Protein AF-0000000085034287 (afdb_homodimer)

Solvent-accessible surface area (backbone atoms only — not comparable to full-atom values): 15270 Å² total; per-residue (Å²): 132,82,79,56,53,31,34,22,46,30,42,66,37,59,50,29,64,75,42,84,90,39,91,51,24,66,58,47,51,47,52,53,51,38,29,74,71,66,66,34,44,45,29,26,43,16,65,35,52,15,50,38,27,36,51,39,19,48,53,30,46,76,71,64,45,92,50,20,64,61,52,13,51,51,46,49,51,52,45,60,75,67,24,49,73,39,62,38,32,65,69,36,18,52,51,12,14,53,42,27,60,70,50,60,42,60,60,72,59,26,40,37,43,26,48,9,56,74,73,71,28,20,16,35,33,33,60,88,46,83,65,36,61,91,32,44,70,60,45,42,73,69,38,38,48,41,51,66,70,73,106,133,82,78,56,54,32,34,22,47,30,44,68,36,60,52,30,64,75,42,82,89,40,90,50,25,66,58,47,49,48,54,55,50,37,28,76,71,66,68,34,44,45,29,28,43,14,65,36,53,15,51,37,28,34,52,38,19,50,53,29,44,75,71,63,46,91,52,18,63,60,50,13,52,50,47,48,51,55,45,61,74,68,23,49,74,39,63,37,31,65,67,37,18,52,49,13,14,52,42,28,61,71,50,60,42,60,60,72,58,25,40,37,43,28,48,9,56,73,72,71,29,20,16,35,33,34,59,87,46,81,65,37,61,92,33,43,68,59,45,42,74,68,40,39,49,42,52,69,71,73,107

Nearest PDB structures (foldseek):
  2fe1-assembly1_A-2  TM=7.412E-01  e=2.153E-05  Pyrobaculum aerophilum str. IM2
  7vwo-assembly3_I  TM=7.091E-01  e=9.721E-05  Mycobacterium tuberculosis H37Rv
  7by2-assembly1_B-2  TM=7.300E-01  e=1.021E-03  Klebsiella pneumoniae
  1v8o-assembly1_C  TM=7.478E-01  e=1.299E-03  Pyrobaculum aerophilum
  1v8p-assembly1_D  TM=7.660E-01  e=3.846E-03  Pyrobaculum aerophilum

Organism: Pyrobaculum neutrophilum (strain DSM 2338 / JCM 9278 / NBRC 100436 / V24Sta) (NCBI:txid444157)

Foldseek 3Di:
DDFDQEEAEALQLLLLCVAPPRPCNVVSVVQLVCVVVVSHAYEYEPVRLVVQLVVQLVRCVVVVNPCSNVVSVVSSVVCVVRHPYHYCDPQLQVQLVVCCVVQVDDSSQSSLLSVCLVVVGEYEHADQDPSRVVVVVVNVVSRYYHSVVVD/DDFDQEEAEALQLLLLCVAPPRPCNVVSVVQLVCVVVVSHAYEYEPVRLVVQLVVQLVSCVVVVNPCSNVVSVVSSVVCVVRHPYHYCDPQLQVQLVVCCVVQVDDSSQSSLLSVCLVVVGEYEHADQDPSRVVVVVVNVVSRYDHSVVVD

Sequence (302 aa):
MRLGKKLVLDTSVLVEYIVARSPYRGLVESIFQRAARGELELYVNAVTLAETLYVASRISDTAGVEDPNGEARNFATWVTRRADVVDVDIHTSIFAGELKKRLKIALPDCLVIATARRIGGTALFKKIEKEMRDAVDEIRRLGAAFLEELRMRLGKKLVLDTSVLVEYIVARSPYRGLVESIFQRAARGELELYVNAVTLAETLYVASRISDTAGVEDPNGEARNFATWVTRRADVVDVDIHTSIFAGELKKRLKIALPDCLVIATARRIGGTALFKKIEKEMRDAVDEIRRLGAAFLEELR

Radius of gyration: 19.65 Å; Cα contacts (8 Å, |Δi|>4): 541; chains: 2; bounding box: 43×58×46 Å

InterPro domains:
  IPR002716 PIN domain [PF01850] (8-124)
  IPR029060 PIN-like d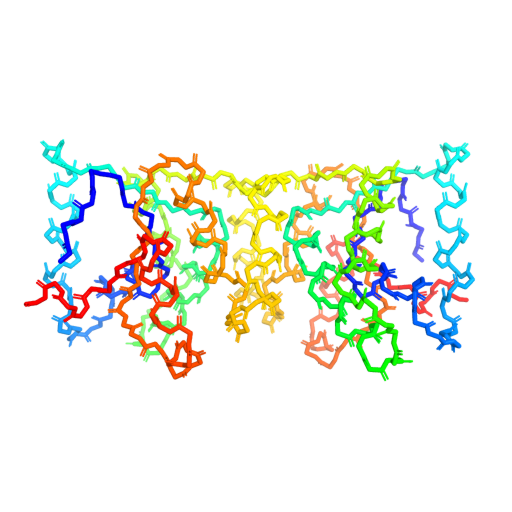omain superfamily [SSF88723] (6-124)

Secondary structure (DSSP, 8-state):
----SEEEE-HHHHGGGTSTT-TTHHHHHHHHHHHHTTS-EEEEEHHHHHHHHHHHHHHHHHTT-S-HHHHHHHHHHHHHHHSEEEPB-HHHHHHHHHHHHHH---HHHHHHHHHHHHHT-EEEESS--GGGGGGHHHHHHTTEEEGGG--/----SEEEE-HHHHGGGTSTT-TTHHHHHHHHHHHHTTS-EEEEEHHHHHHHHHHHHHHHHHTT-S-HHHHHHHHHHHHHHHSEEEPB-HHHHHHHHHHHHHH---HHHHHHHHHHHHHT-EEEESS--GGGGGGHHHHHHTTEEEGGG--

pLDDT: mean 96.48, std 6.0, range [48.78, 98.94]

Structure (mmCIF, N/CA/C/O backbone):
data_AF-0000000085034287-model_v1
#
loop_
_entity.id
_entity.type
_entity.pdbx_description
1 polymer 'PilT protein domain protein'
#
loop_
_atom_site.group_PDB
_atom_site.id
_atom_site.type_symbol
_atom_site.label_atom_id
_atom_site.label_alt_id
_atom_site.label_comp_id
_atom_site.label_asym_id
_atom_site.label_entity_id
_atom_site.label_seq_id
_atom_site.pdbx_PDB_ins_code
_atom_site.Cartn_x
_atom_site.Cartn_y
_atom_site.Cartn_z
_atom_site.occupancy
_atom_site.B_iso_or_equiv
_atom_site.auth_seq_id
_atom_site.auth_comp_id
_atom_site.auth_asym_id
_atom_site.auth_atom_id
_atom_site.pdbx_PDB_model_num
ATOM 1 N N . MET A 1 1 ? -20.516 14.914 12.094 1 48.91 1 MET A N 1
ATOM 2 C CA . MET A 1 1 ? -19.859 13.648 12.414 1 48.91 1 MET A CA 1
ATOM 3 C C . MET A 1 1 ? -18.781 13.852 13.469 1 48.91 1 MET A C 1
ATOM 5 O O . MET A 1 1 ? -18 14.797 13.391 1 48.91 1 MET A O 1
ATOM 9 N N . ARG A 1 2 ? -18.953 13.352 14.641 1 61.28 2 ARG A N 1
ATOM 10 C CA . ARG A 1 2 ? -18 13.531 15.734 1 61.28 2 ARG A CA 1
ATOM 11 C C . ARG A 1 2 ? -16.719 12.734 15.484 1 61.28 2 ARG A C 1
ATOM 13 O O . ARG A 1 2 ? -16.781 11.555 15.141 1 61.28 2 ARG A O 1
ATOM 20 N N . LEU A 1 3 ? -15.602 13.445 15.289 1 83.25 3 LEU A N 1
ATOM 21 C CA . LEU A 1 3 ? -14.344 12.727 15.18 1 83.25 3 LEU A CA 1
ATOM 22 C C . LEU A 1 3 ? -14.055 11.922 16.438 1 83.25 3 LEU A C 1
ATOM 24 O O . LEU A 1 3 ? -14.227 12.438 17.547 1 83.25 3 LEU A O 1
ATOM 28 N N . GLY A 1 4 ? -13.984 10.594 16.344 1 86 4 GLY A N 1
ATOM 29 C CA . GLY A 1 4 ? -13.578 9.82 17.5 1 86 4 GLY A CA 1
ATOM 30 C C . GLY A 1 4 ? -12.227 10.242 18.047 1 86 4 GLY A C 1
ATOM 31 O O . GLY A 1 4 ? -11.57 11.125 17.5 1 86 4 GLY A O 1
ATOM 32 N N . LYS A 1 5 ? -11.883 9.734 19.188 1 95.38 5 LYS A N 1
ATOM 33 C CA . LYS A 1 5 ? -10.633 10.055 19.859 1 95.38 5 LYS A CA 1
ATOM 34 C C . LYS A 1 5 ? -9.43 9.609 19.047 1 95.38 5 LYS A C 1
ATOM 36 O O . LYS A 1 5 ? -8.383 10.258 19.047 1 95.38 5 LYS A O 1
ATOM 41 N N . LYS A 1 6 ? -9.539 8.492 18.344 1 98.5 6 LYS A N 1
ATOM 42 C CA . LYS A 1 6 ? -8.461 7.945 17.516 1 98.5 6 LYS A CA 1
ATOM 43 C C . LYS A 1 6 ? -8.664 8.289 16.047 1 98.5 6 LYS A C 1
ATOM 45 O O . LYS A 1 6 ? -9.695 7.949 15.461 1 98.5 6 LYS A O 1
ATOM 50 N N . LEU A 1 7 ? -7.711 8.938 15.445 1 98.69 7 LEU A N 1
ATOM 51 C CA . LEU A 1 7 ? -7.754 9.297 14.031 1 98.69 7 LEU A CA 1
ATOM 52 C C . LEU A 1 7 ? -6.625 8.625 13.266 1 98.69 7 LEU A C 1
ATOM 54 O O . LEU A 1 7 ? -5.469 8.664 13.688 1 98.69 7 LEU A O 1
ATOM 58 N N . VAL A 1 8 ? -6.957 7.965 12.219 1 98.88 8 VAL A N 1
ATOM 59 C CA . VAL A 1 8 ? -5.977 7.473 11.258 1 98.88 8 VAL A CA 1
ATOM 60 C C . VAL A 1 8 ? -5.895 8.422 10.07 1 98.88 8 VAL A C 1
ATOM 62 O O . VAL A 1 8 ? -6.836 8.516 9.273 1 98.88 8 VAL A O 1
ATOM 65 N N . LEU A 1 9 ? -4.777 9.102 9.953 1 98.88 9 LEU A N 1
ATOM 66 C CA . LEU A 1 9 ? -4.648 10.18 8.984 1 98.88 9 LEU A CA 1
ATOM 67 C C . LEU A 1 9 ? -4.195 9.648 7.629 1 98.88 9 LEU A C 1
ATOM 69 O O . LEU A 1 9 ? -3.256 8.852 7.551 1 98.88 9 LEU A O 1
ATOM 73 N N . ASP A 1 10 ? -4.883 10.094 6.621 1 98.81 10 ASP A N 1
ATOM 74 C CA . ASP A 1 10 ? -4.461 9.844 5.246 1 98.81 10 ASP A CA 1
ATOM 75 C C . ASP A 1 10 ? -3.357 10.812 4.824 1 98.81 10 ASP A C 1
ATOM 77 O O . ASP A 1 10 ? -3.234 11.898 5.383 1 98.81 10 ASP A O 1
ATOM 81 N N . THR A 1 11 ? -2.596 10.383 3.832 1 98.81 11 THR A N 1
ATOM 82 C CA . THR A 1 11 ? -1.533 11.227 3.299 1 98.81 11 THR A CA 1
ATOM 83 C C . THR A 1 11 ? -2.086 12.586 2.859 1 98.81 11 THR A C 1
ATOM 85 O O . THR A 1 11 ? -1.435 13.617 3.043 1 98.81 11 THR A O 1
ATOM 88 N N . SER A 1 12 ? -3.295 12.594 2.305 1 98.19 12 SER A N 1
ATOM 89 C CA . SER A 1 12 ? -3.912 13.812 1.804 1 98.19 12 SER A CA 1
ATOM 90 C C . SER A 1 12 ? -4.094 14.836 2.918 1 98.19 12 SER A C 1
ATOM 92 O O . SER A 1 12 ? -4.082 16.047 2.668 1 98.19 12 SER A O 1
ATOM 94 N N . VAL A 1 13 ? -4.266 14.375 4.137 1 98.44 13 VAL A N 1
ATOM 95 C CA . VAL A 1 13 ? -4.395 15.258 5.293 1 98.44 13 VAL A CA 1
ATOM 96 C C . VAL A 1 13 ? -3.014 15.734 5.734 1 98.44 13 VAL A C 1
ATOM 98 O O . VAL A 1 13 ? -2.801 16.938 5.938 1 98.44 13 VAL A O 1
ATOM 101 N N . LEU A 1 14 ? -2.076 14.836 5.848 1 98.69 14 LEU A N 1
ATOM 102 C CA . LEU A 1 14 ? -0.745 15.109 6.379 1 98.69 14 LEU A CA 1
ATOM 103 C C . LEU A 1 14 ? -0.039 16.172 5.551 1 98.69 14 LEU A C 1
ATOM 105 O O . LEU A 1 14 ? 0.525 17.125 6.105 1 98.69 14 LEU A O 1
ATOM 109 N N . VAL A 1 15 ? -0.101 16.062 4.254 1 98.06 15 VAL A N 1
ATOM 110 C CA . VAL A 1 15 ? 0.742 16.875 3.385 1 98.06 15 VAL A CA 1
ATOM 111 C C . VAL A 1 15 ? 0.184 18.297 3.307 1 98.06 15 VAL A C 1
ATOM 113 O O . VAL A 1 15 ? 0.879 19.219 2.877 1 98.06 15 VAL A O 1
ATOM 116 N N . GLU A 1 16 ? -1.024 18.484 3.797 1 96.94 16 GLU A N 1
ATOM 117 C CA . GLU A 1 16 ? -1.567 19.828 3.844 1 96.94 16 GLU A CA 1
ATOM 118 C C . GLU A 1 16 ? -0.755 20.719 4.781 1 96.94 16 GLU A C 1
ATOM 120 O O . GLU A 1 16 ? -0.767 21.953 4.648 1 96.94 16 GLU A O 1
ATOM 125 N N . TYR A 1 17 ? -0.062 20.094 5.66 1 95.12 17 TYR A N 1
ATOM 126 C CA . TYR A 1 17 ? 0.769 20.828 6.602 1 95.12 17 TYR A CA 1
ATOM 127 C C . TYR A 1 17 ? 1.934 21.5 5.887 1 95.12 17 TYR A C 1
ATOM 129 O O . TYR A 1 17 ? 2.404 22.562 6.316 1 95.12 17 TYR A O 1
ATOM 137 N N . ILE A 1 18 ? 2.381 20.938 4.75 1 94.25 18 ILE A N 1
ATOM 138 C CA . ILE A 1 18 ? 3.607 21.438 4.145 1 94.25 18 ILE A CA 1
ATOM 139 C C . ILE A 1 18 ? 3.289 22.078 2.795 1 94.25 18 ILE A C 1
ATOM 141 O O . ILE A 1 18 ? 4.188 22.578 2.105 1 94.25 18 ILE A O 1
ATOM 145 N N . VAL A 1 19 ? 2.068 22.094 2.336 1 92.38 19 VAL A N 1
ATOM 146 C CA . VAL A 1 19 ? 1.668 22.766 1.104 1 92.38 19 VAL A CA 1
ATOM 147 C C . VAL A 1 19 ? 1.546 24.266 1.353 1 92.38 19 VAL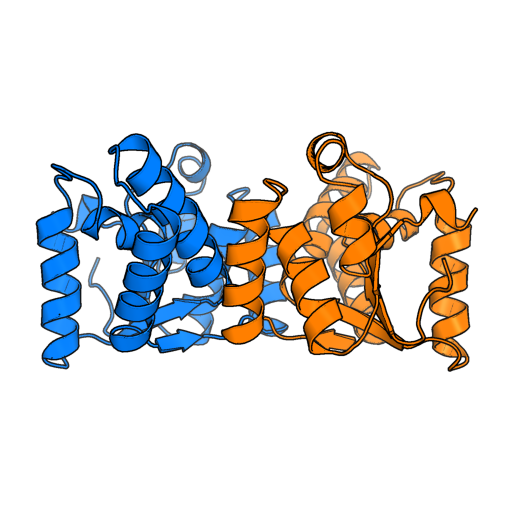 A C 1
ATOM 149 O O . VAL A 1 19 ? 0.804 24.703 2.238 1 92.38 19 VAL A O 1
ATOM 152 N N . ALA A 1 20 ? 2.266 24.984 0.554 1 84.94 20 ALA A N 1
ATOM 153 C CA . ALA A 1 20 ? 2.23 26.438 0.693 1 84.94 20 ALA A CA 1
ATOM 154 C C . ALA A 1 20 ? 0.82 26.984 0.472 1 84.94 20 ALA A C 1
ATOM 156 O O . ALA A 1 20 ? 0.135 26.578 -0.47 1 84.94 20 ALA A O 1
ATOM 157 N N . ARG A 1 21 ? 0.293 27.828 1.208 1 88.69 21 ARG A N 1
ATOM 158 C CA . ARG A 1 21 ? -0.984 28.531 1.113 1 88.69 21 ARG A CA 1
ATOM 159 C C . ARG A 1 21 ? -2.15 27.547 1.145 1 88.69 21 ARG A C 1
ATOM 161 O O . ARG A 1 21 ? -3.182 27.781 0.51 1 88.69 21 ARG A O 1
ATOM 168 N N . SER A 1 22 ? -1.907 26.344 1.693 1 92.69 22 SER A N 1
ATOM 169 C CA . SER A 1 22 ? -3.02 25.422 1.874 1 92.69 22 SER A CA 1
ATOM 170 C C . SER A 1 22 ? -4.102 26.016 2.76 1 92.69 22 SER A C 1
ATOM 172 O O . SER A 1 22 ? -3.82 26.484 3.867 1 92.69 22 SER A O 1
ATOM 174 N N . PRO A 1 23 ? -5.387 25.953 2.369 1 94.44 23 PRO A N 1
ATOM 175 C CA . PRO A 1 23 ? -6.473 26.422 3.232 1 94.44 23 PRO A CA 1
ATOM 176 C C . PRO A 1 23 ? -6.723 25.484 4.422 1 94.44 23 PRO A C 1
ATOM 178 O O . PRO A 1 23 ? -7.453 25.844 5.348 1 94.44 23 PRO A O 1
ATOM 181 N N . TYR A 1 24 ? -6.125 24.297 4.434 1 95.81 24 TYR A N 1
ATOM 182 C CA . TYR A 1 24 ? -6.367 23.312 5.477 1 95.81 24 TYR A CA 1
ATOM 183 C C . TYR A 1 24 ? -5.23 23.297 6.492 1 95.81 24 TYR A C 1
ATOM 185 O O . TYR A 1 24 ? -5.289 22.594 7.496 1 95.81 24 TYR A O 1
ATOM 193 N N . ARG A 1 25 ? -4.203 24.062 6.273 1 95.62 25 ARG A N 1
ATOM 194 C CA . ARG A 1 25 ? -3.016 24.016 7.121 1 95.62 25 ARG A CA 1
ATOM 195 C C . ARG A 1 25 ? -3.377 24.281 8.578 1 95.62 25 ARG A C 1
ATOM 197 O O . ARG A 1 25 ? -2.914 23.578 9.477 1 95.62 25 ARG A O 1
ATOM 204 N N . GLY A 1 26 ? -4.16 25.297 8.742 1 94.25 26 GLY A N 1
ATOM 205 C CA . GLY A 1 26 ? -4.578 25.625 10.094 1 94.25 26 GLY A CA 1
ATOM 206 C C . GLY A 1 26 ? -5.336 24.5 10.773 1 94.25 26 GLY A C 1
ATOM 207 O O . GLY A 1 26 ? -5.125 24.234 11.961 1 94.25 26 GLY A O 1
ATOM 208 N N . LEU A 1 27 ? -6.176 23.828 10.07 1 94.94 27 LEU A N 1
ATOM 209 C CA . LEU A 1 27 ? -6.953 22.734 10.617 1 94.94 27 LEU A CA 1
ATOM 210 C C . LEU A 1 27 ? -6.047 21.547 10.977 1 94.94 27 LEU A C 1
ATOM 212 O O . LEU A 1 27 ? -6.215 20.938 12.023 1 94.94 27 LEU A O 1
ATOM 216 N N . VAL A 1 28 ? -5.145 21.234 10.109 1 96.94 28 VAL A N 1
ATOM 217 C CA . VAL A 1 28 ? -4.207 20.141 10.367 1 96.94 28 VAL A CA 1
ATOM 218 C C . VAL A 1 28 ? -3.361 20.469 11.594 1 96.94 28 VAL A C 1
ATOM 220 O O . VAL A 1 28 ? -3.168 19.609 12.469 1 96.94 28 VAL A O 1
ATOM 223 N N . GLU A 1 29 ? -2.926 21.688 11.672 1 95.38 29 GLU A N 1
ATOM 224 C CA . GLU A 1 29 ? -2.162 22.125 12.844 1 95.38 29 GLU A CA 1
ATOM 225 C C . GLU A 1 29 ? -2.975 21.969 14.125 1 95.38 29 GLU A C 1
ATOM 227 O O . GLU A 1 29 ? -2.449 21.516 15.141 1 95.38 29 GLU A O 1
ATOM 232 N N . SER A 1 30 ? -4.164 22.328 14.039 1 95.75 30 SER A N 1
ATOM 233 C CA . SER A 1 30 ? -5.039 22.219 15.203 1 95.75 30 SER A CA 1
ATOM 234 C C . SER A 1 30 ? -5.199 20.766 15.641 1 95.75 30 SER A C 1
ATOM 236 O O . SER A 1 30 ? -5.254 20.484 16.844 1 95.75 30 SER A O 1
ATOM 238 N N . ILE A 1 31 ? -5.301 19.859 14.734 1 97 31 ILE A N 1
ATOM 239 C CA . ILE A 1 31 ? -5.438 18.438 15.023 1 97 31 ILE A CA 1
ATOM 240 C C . ILE A 1 31 ? -4.203 17.938 15.773 1 97 31 ILE A C 1
ATOM 242 O O . ILE A 1 31 ? -4.32 17.266 16.797 1 97 31 ILE A O 1
ATOM 246 N N . PHE A 1 32 ? -3.062 18.312 15.312 1 97.69 32 PHE A N 1
ATOM 247 C CA . PHE A 1 32 ? -1.827 17.891 15.961 1 97.69 32 PHE A CA 1
ATOM 248 C C . PHE A 1 32 ? -1.69 18.531 17.344 1 97.69 32 PHE A C 1
ATOM 250 O O . PHE A 1 32 ? -1.174 17.922 18.266 1 97.69 32 PHE A O 1
ATOM 257 N N . GLN A 1 33 ? -2.123 19.797 17.422 1 97.31 33 GLN A N 1
ATOM 258 C CA . GLN A 1 33 ? -2.088 20.469 18.719 1 97.31 33 GLN A CA 1
ATOM 259 C C . GLN A 1 33 ? -3.014 19.781 19.719 1 97.31 33 GLN A C 1
ATOM 261 O O . GLN A 1 33 ? -2.65 19.609 20.875 1 97.31 33 GLN A O 1
ATOM 266 N N . ARG A 1 34 ? -4.16 19.453 19.281 1 97.12 34 ARG A N 1
ATOM 267 C CA . ARG A 1 34 ? -5.102 18.75 20.141 1 97.12 34 ARG A CA 1
ATOM 268 C C . ARG A 1 34 ? -4.535 17.391 20.562 1 97.12 34 ARG A C 1
ATOM 270 O O . ARG A 1 34 ? -4.758 16.953 21.703 1 97.12 34 ARG A O 1
ATOM 277 N N . ALA A 1 35 ? -3.875 16.734 19.672 1 98 35 ALA A N 1
ATOM 278 C CA . ALA A 1 35 ? -3.229 15.461 20.016 1 98 35 ALA A CA 1
ATOM 279 C C . ALA A 1 35 ? -2.143 15.672 21.062 1 98 35 ALA A C 1
ATOM 281 O O . ALA A 1 35 ? -2.014 14.875 22 1 98 35 ALA A O 1
ATOM 282 N N . ALA A 1 36 ? -1.396 16.75 20.906 1 97.38 36 ALA A N 1
ATOM 283 C CA . ALA A 1 36 ? -0.32 17.062 21.844 1 97.38 36 ALA A CA 1
ATOM 284 C C . ALA A 1 36 ? -0.871 17.312 23.25 1 97.38 36 ALA A C 1
ATOM 286 O O . ALA A 1 36 ? -0.194 17.047 24.234 1 97.38 36 ALA A O 1
ATOM 287 N N . ARG A 1 37 ? -2.098 17.703 23.297 1 97.5 37 ARG A N 1
ATOM 288 C CA . ARG A 1 37 ? -2.746 17.984 24.578 1 97.5 37 ARG A CA 1
ATOM 289 C C . ARG A 1 37 ? -3.471 16.766 25.109 1 97.5 37 ARG A C 1
ATOM 291 O O . ARG A 1 37 ? -4.172 16.828 26.125 1 97.5 37 ARG A O 1
ATOM 298 N N . GLY A 1 38 ? -3.418 15.711 24.391 1 96.94 38 GLY A N 1
ATOM 299 C CA . GLY A 1 38 ? -4.012 14.461 24.844 1 96.94 38 GLY A CA 1
ATOM 300 C C . GLY A 1 38 ? -5.48 14.336 24.484 1 96.94 38 GLY A C 1
ATOM 301 O O . GLY A 1 38 ? -6.152 13.398 24.922 1 96.94 38 GLY A O 1
ATOM 302 N N . GLU A 1 39 ? -5.98 15.242 23.641 1 97.19 39 GLU A N 1
ATOM 303 C CA . GLU A 1 39 ? -7.395 15.242 23.281 1 97.19 39 GLU A CA 1
ATOM 304 C C . GLU A 1 39 ? -7.676 14.242 22.156 1 97.19 39 GLU A C 1
ATOM 306 O O . GLU A 1 39 ? -8.805 13.773 22.016 1 97.19 39 GLU A O 1
ATOM 311 N N . LEU A 1 40 ? -6.672 13.969 21.375 1 97.75 40 LEU A N 1
ATOM 312 C CA . LEU A 1 40 ? -6.734 13.039 20.25 1 97.75 40 LEU A CA 1
ATOM 313 C C . LEU A 1 40 ? -5.531 12.102 20.25 1 97.75 40 LEU A C 1
ATOM 315 O O . LEU A 1 40 ? -4.477 12.438 20.797 1 97.75 40 LEU A O 1
ATOM 319 N N . GLU A 1 41 ? -5.77 10.945 19.734 1 98.75 41 GLU A N 1
ATOM 320 C CA . GLU A 1 41 ? -4.695 10.023 19.375 1 98.75 41 GLU A CA 1
ATOM 321 C C . GLU A 1 41 ? -4.562 9.891 17.859 1 98.75 41 GLU A C 1
ATOM 323 O O . GLU A 1 41 ? -5.527 9.539 17.188 1 98.75 41 GLU A O 1
ATOM 328 N N . LEU A 1 42 ? -3.422 10.156 17.406 1 98.88 42 LEU A N 1
ATOM 329 C CA . LEU A 1 42 ? -3.225 10.172 15.953 1 98.88 42 LEU A CA 1
ATOM 330 C C . LEU A 1 42 ? -2.434 8.945 15.5 1 98.88 42 LEU A C 1
ATOM 332 O O . LEU A 1 42 ? -1.479 8.539 16.172 1 98.88 42 LEU A O 1
ATOM 336 N N . TYR A 1 43 ? -2.91 8.414 14.398 1 98.94 43 TYR A N 1
ATOM 337 C CA . TYR A 1 43 ? -2.281 7.246 13.789 1 98.94 43 TYR A CA 1
ATOM 338 C C . TYR A 1 43 ? -2.088 7.445 12.297 1 98.94 43 TYR A C 1
ATOM 340 O O . TYR A 1 43 ? -2.812 8.219 11.664 1 98.94 43 TYR A O 1
ATOM 348 N N . VAL A 1 44 ? -1.109 6.816 11.773 1 98.94 44 VAL A N 1
ATOM 349 C CA . VAL A 1 44 ? -0.939 6.559 10.344 1 98.94 44 VAL A CA 1
ATOM 350 C C . VAL A 1 44 ? -0.584 5.09 10.125 1 98.94 44 VAL A C 1
ATOM 352 O O . VAL A 1 44 ? 0.072 4.473 10.969 1 98.94 44 VAL A O 1
ATOM 355 N N . ASN A 1 45 ? -1.109 4.508 9.047 1 98.94 45 ASN A N 1
ATOM 356 C CA . ASN A 1 45 ? -0.598 3.166 8.773 1 98.94 45 ASN A CA 1
ATOM 357 C C . ASN A 1 45 ? 0.73 3.215 8.023 1 98.94 45 ASN A C 1
ATOM 359 O O . ASN A 1 45 ? 1.108 4.258 7.488 1 98.94 45 ASN A O 1
ATOM 363 N N . ALA A 1 46 ? 1.432 2.16 8.008 1 98.94 46 ALA A N 1
ATOM 364 C CA . ALA A 1 46 ? 2.773 2.102 7.434 1 98.94 46 ALA A CA 1
ATOM 365 C C . ALA A 1 46 ? 2.76 2.51 5.965 1 98.94 46 ALA A C 1
ATOM 367 O O . ALA A 1 46 ? 3.701 3.145 5.48 1 98.94 46 ALA A O 1
ATOM 368 N N . VAL A 1 47 ? 1.733 2.193 5.238 1 98.94 47 VAL A N 1
ATOM 369 C CA . VAL A 1 47 ? 1.651 2.529 3.82 1 98.94 47 VAL A CA 1
ATOM 370 C C . VAL A 1 47 ? 1.473 4.039 3.656 1 98.94 47 VAL A C 1
ATOM 372 O O . VAL A 1 47 ? 2.074 4.648 2.77 1 98.94 47 VAL A O 1
ATOM 375 N N . THR A 1 48 ? 0.652 4.633 4.496 1 98.88 48 THR A N 1
ATOM 376 C CA . THR A 1 48 ? 0.481 6.082 4.492 1 98.88 48 THR A CA 1
ATOM 377 C C . THR A 1 48 ? 1.819 6.785 4.703 1 98.88 48 THR A C 1
ATOM 379 O O . THR A 1 48 ? 2.102 7.797 4.059 1 98.88 48 THR A O 1
ATOM 382 N N . LEU A 1 49 ? 2.627 6.25 5.582 1 98.81 49 LEU A N 1
ATOM 383 C CA . LEU A 1 49 ? 3.932 6.852 5.844 1 98.81 49 LEU A CA 1
ATOM 384 C C . LEU A 1 49 ? 4.809 6.801 4.598 1 98.81 49 LEU A C 1
ATOM 386 O O . LEU A 1 49 ? 5.473 7.785 4.262 1 98.81 49 LEU A O 1
ATOM 390 N N . ALA A 1 50 ? 4.84 5.684 3.891 1 98.88 50 ALA A N 1
ATOM 391 C CA . ALA A 1 50 ? 5.59 5.57 2.643 1 98.88 50 ALA A CA 1
ATOM 392 C C . ALA A 1 50 ? 5.113 6.594 1.618 1 98.88 50 ALA A C 1
ATOM 394 O O . ALA A 1 50 ? 5.926 7.258 0.972 1 98.88 50 ALA A O 1
ATOM 395 N N . GLU A 1 51 ? 3.814 6.711 1.51 1 98.75 51 GLU A N 1
ATOM 396 C CA . GLU A 1 51 ? 3.221 7.68 0.591 1 98.75 51 GLU A CA 1
ATOM 397 C C . GLU A 1 51 ? 3.615 9.109 0.96 1 98.75 51 GLU A C 1
ATOM 399 O O . GLU A 1 51 ? 3.895 9.922 0.083 1 98.75 51 GLU A O 1
ATOM 404 N N . THR A 1 52 ? 3.592 9.359 2.205 1 98.62 52 THR A N 1
ATOM 405 C CA . THR A 1 52 ? 3.918 10.688 2.697 1 98.62 52 THR A CA 1
ATOM 406 C C . THR A 1 52 ? 5.336 11.086 2.293 1 98.62 52 THR A C 1
ATOM 408 O O . THR A 1 52 ? 5.574 12.219 1.871 1 98.62 52 THR A O 1
ATOM 411 N N . LEU A 1 53 ? 6.262 10.164 2.348 1 98.5 53 LEU A N 1
ATOM 412 C CA . LEU A 1 53 ? 7.652 10.438 2.004 1 98.5 53 LEU A CA 1
ATOM 413 C C . LEU A 1 53 ? 7.773 10.898 0.555 1 98.5 53 LEU A C 1
ATOM 415 O O . LEU A 1 53 ? 8.344 11.961 0.282 1 98.5 53 LEU A O 1
ATOM 419 N N . TYR A 1 54 ? 7.238 10.156 -0.37 1 98.19 54 TYR A N 1
ATOM 420 C CA . TYR A 1 54 ? 7.473 10.508 -1.766 1 98.19 54 TYR A CA 1
ATOM 421 C C . TYR A 1 54 ? 6.574 11.664 -2.193 1 98.19 54 TYR A C 1
ATOM 423 O O . TYR A 1 54 ? 6.969 12.492 -3.018 1 98.19 54 TYR A O 1
ATOM 431 N N . VAL A 1 55 ? 5.352 11.812 -1.646 1 98.25 55 VAL A N 1
ATOM 432 C CA . VAL A 1 55 ? 4.457 12.914 -1.99 1 98.25 55 VAL A CA 1
ATOM 433 C C . VAL A 1 55 ? 5.031 14.234 -1.466 1 98.25 55 VAL A C 1
ATOM 435 O O . VAL A 1 55 ? 5.027 15.242 -2.172 1 98.25 55 VAL A O 1
ATOM 438 N N . ALA A 1 56 ? 5.547 14.164 -0.232 1 98.38 56 ALA A N 1
ATOM 439 C CA . ALA A 1 56 ? 6.168 15.359 0.342 1 98.38 56 ALA A CA 1
ATOM 440 C C . ALA A 1 56 ? 7.379 15.797 -0.48 1 98.38 56 ALA A C 1
ATOM 442 O O . ALA A 1 56 ? 7.598 16.984 -0.685 1 98.38 56 ALA A O 1
ATOM 443 N N . SER A 1 57 ? 8.172 14.844 -0.912 1 98.38 57 SER A N 1
ATOM 444 C CA . SER A 1 57 ? 9.32 15.156 -1.753 1 98.38 57 SER A CA 1
ATOM 445 C C . SER A 1 57 ? 8.898 15.852 -3.041 1 98.38 57 SER A C 1
ATOM 447 O O . SER A 1 57 ? 9.516 16.828 -3.459 1 98.38 57 SER A O 1
ATOM 449 N N . ARG A 1 58 ? 7.852 15.391 -3.623 1 97.38 58 ARG A N 1
ATOM 450 C CA . ARG A 1 58 ? 7.34 15.969 -4.859 1 97.38 58 ARG A CA 1
ATOM 451 C C . ARG A 1 58 ? 6.832 17.391 -4.629 1 97.38 58 ARG A C 1
ATOM 453 O O . ARG A 1 58 ? 7.07 18.281 -5.449 1 97.38 58 ARG A O 1
ATOM 460 N N . ILE A 1 59 ? 6.105 17.547 -3.557 1 97.19 59 ILE A N 1
ATOM 461 C CA . ILE A 1 59 ? 5.59 18.859 -3.197 1 97.19 59 ILE A CA 1
ATOM 462 C C . ILE A 1 59 ? 6.75 19.828 -3.008 1 97.19 59 ILE A C 1
ATOM 464 O O . ILE A 1 59 ? 6.73 20.938 -3.545 1 97.19 59 ILE A O 1
ATOM 468 N N . SER A 1 60 ? 7.777 19.391 -2.281 1 97.12 60 SER A N 1
ATOM 469 C CA . SER A 1 60 ? 8.945 20.234 -2.023 1 97.12 60 SER A CA 1
ATOM 470 C C . SER A 1 60 ? 9.695 20.547 -3.312 1 97.12 60 SER A C 1
ATOM 472 O O . SER A 1 60 ? 10.156 21.672 -3.512 1 97.12 60 SER A O 1
ATOM 474 N N . ASP 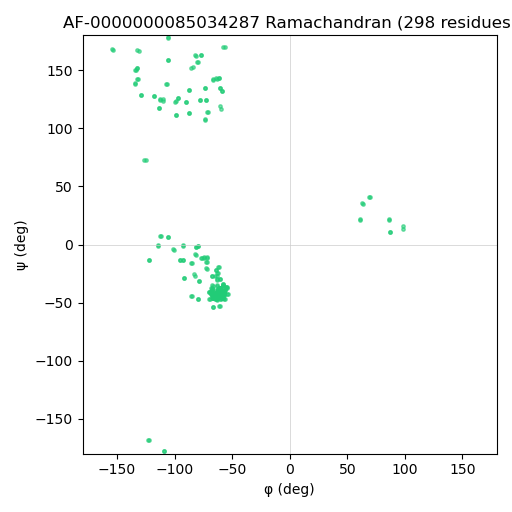A 1 61 ? 9.828 19.578 -4.129 1 96.62 61 ASP A N 1
ATOM 475 C CA . ASP A 1 61 ? 10.5 19.766 -5.41 1 96.62 61 ASP A CA 1
ATOM 476 C C . ASP A 1 61 ? 9.773 20.812 -6.258 1 96.62 61 ASP A C 1
ATOM 478 O O . ASP A 1 61 ? 10.406 21.719 -6.82 1 96.62 61 ASP A O 1
ATOM 482 N N . THR A 1 62 ? 8.461 20.688 -6.332 1 95.94 62 THR A N 1
ATOM 483 C CA . THR A 1 62 ? 7.641 21.609 -7.105 1 95.94 62 THR A CA 1
ATOM 484 C C . THR A 1 62 ? 7.734 23.031 -6.543 1 95.94 62 THR A C 1
ATOM 486 O O . THR A 1 62 ? 7.637 24 -7.289 1 95.94 62 THR A O 1
ATOM 489 N N . ALA A 1 63 ? 7.949 23.125 -5.227 1 95.62 63 ALA A N 1
ATOM 490 C CA . ALA A 1 63 ? 8.039 24.406 -4.539 1 95.62 63 ALA A CA 1
ATOM 491 C C . ALA A 1 63 ? 9.43 25.016 -4.684 1 95.62 63 ALA A C 1
ATOM 493 O O . ALA A 1 63 ? 9.68 26.125 -4.215 1 95.62 63 ALA A O 1
ATOM 494 N N . GLY A 1 64 ? 10.383 24.25 -5.23 1 95.75 64 GLY A N 1
ATOM 495 C CA . GLY A 1 64 ? 11.711 24.781 -5.48 1 95.75 64 GLY A CA 1
ATOM 496 C C . GLY A 1 64 ? 12.641 24.672 -4.285 1 95.75 64 GLY A C 1
ATOM 497 O O . GLY A 1 64 ? 13.617 25.406 -4.172 1 95.75 64 GLY A O 1
ATOM 498 N N . VAL A 1 65 ? 12.289 23.75 -3.408 1 95.5 65 VAL A N 1
ATOM 499 C CA . VAL A 1 65 ? 13.125 23.531 -2.236 1 95.5 65 VAL A CA 1
ATOM 500 C C . VAL A 1 65 ? 14.477 22.969 -2.67 1 95.5 65 VAL A C 1
ATOM 502 O O . VAL A 1 65 ? 14.539 22.125 -3.57 1 95.5 65 VAL A O 1
ATOM 505 N N . GLU A 1 66 ? 15.57 23.359 -2.051 1 97.12 66 GLU A N 1
ATOM 506 C CA . GLU A 1 66 ? 16.922 22.984 -2.426 1 97.12 66 GLU A CA 1
ATOM 507 C C . GLU A 1 66 ? 17.156 21.484 -2.25 1 97.12 66 GLU A C 1
ATOM 509 O O . GLU A 1 66 ? 17.797 20.844 -3.086 1 97.12 66 GLU A O 1
ATOM 514 N N . ASP A 1 67 ? 16.656 20.953 -1.155 1 97.88 67 ASP A N 1
ATOM 515 C CA . ASP A 1 67 ? 16.812 19.531 -0.84 1 97.88 67 ASP A CA 1
ATOM 516 C C . ASP A 1 67 ? 15.453 18.875 -0.567 1 97.88 67 ASP A C 1
ATOM 518 O O . ASP A 1 67 ? 15.156 18.5 0.569 1 97.88 67 ASP A O 1
ATOM 522 N N . PRO A 1 68 ? 14.664 18.672 -1.645 1 97.56 68 PRO A N 1
ATOM 523 C CA . PRO A 1 68 ? 13.328 18.109 -1.479 1 97.56 68 PRO A CA 1
ATOM 524 C C . PRO A 1 68 ? 13.336 16.766 -0.735 1 97.56 68 PRO A C 1
ATOM 526 O O . PRO A 1 68 ? 12.43 16.5 0.05 1 97.56 68 PRO A O 1
ATOM 529 N N . ASN A 1 69 ? 14.336 15.914 -0.951 1 96.88 69 ASN A N 1
ATOM 530 C CA . ASN A 1 69 ? 14.438 14.617 -0.283 1 96.88 69 ASN A CA 1
ATOM 531 C C . ASN A 1 69 ? 14.672 14.781 1.218 1 96.88 69 ASN A C 1
ATOM 533 O O . ASN A 1 69 ? 14.055 14.078 2.021 1 96.88 69 ASN A O 1
ATOM 537 N N . GLY A 1 70 ? 15.609 15.68 1.507 1 97.5 70 GLY A N 1
ATOM 538 C CA . GLY A 1 70 ? 15.859 15.953 2.912 1 97.5 70 GLY A CA 1
ATOM 539 C C . GLY A 1 70 ? 14.641 16.5 3.635 1 97.5 70 GLY A C 1
ATOM 540 O O . GLY A 1 70 ? 14.359 16.109 4.77 1 97.5 70 GLY A O 1
ATOM 541 N N . GLU A 1 71 ? 13.914 17.359 2.975 1 97.31 71 GLU A N 1
ATOM 542 C CA . GLU A 1 71 ? 12.711 17.938 3.578 1 97.31 71 GLU A CA 1
ATOM 543 C C . GLU A 1 71 ? 11.633 16.875 3.773 1 97.31 71 GLU A C 1
ATOM 545 O O . GLU A 1 71 ? 10.914 16.891 4.773 1 97.31 71 GLU A O 1
ATOM 550 N N . ALA A 1 72 ? 11.5 15.984 2.822 1 98.25 72 ALA A N 1
ATOM 551 C CA . ALA A 1 72 ? 10.539 14.898 2.939 1 98.25 72 ALA A CA 1
ATOM 552 C C . ALA A 1 72 ? 10.875 13.992 4.121 1 98.25 72 ALA A C 1
ATOM 554 O O . ALA A 1 72 ? 9.977 13.57 4.859 1 98.25 72 ALA A O 1
ATOM 555 N N . ARG A 1 73 ? 12.148 13.703 4.34 1 97.88 73 ARG A N 1
ATOM 556 C CA . ARG A 1 73 ? 12.594 12.891 5.465 1 97.88 73 ARG A CA 1
ATOM 557 C C . ARG A 1 73 ? 12.305 13.586 6.789 1 97.88 73 ARG A C 1
ATOM 559 O O . ARG A 1 73 ? 11.859 12.945 7.746 1 97.88 73 ARG A O 1
ATOM 566 N N . ASN A 1 74 ? 12.57 14.875 6.805 1 98.12 74 ASN A N 1
ATOM 567 C CA . ASN A 1 74 ? 12.258 15.656 8 1 98.12 74 ASN A CA 1
ATOM 568 C C . ASN A 1 74 ? 10.766 15.617 8.32 1 98.12 74 ASN A C 1
ATOM 570 O O . ASN A 1 74 ? 10.383 15.484 9.484 1 98.12 74 ASN A O 1
ATOM 574 N N . PHE A 1 75 ? 10.016 15.727 7.273 1 98.38 75 PHE A N 1
ATOM 575 C CA . PHE A 1 75 ? 8.57 15.727 7.465 1 98.38 75 PHE A CA 1
ATOM 576 C C . PHE A 1 75 ? 8.094 14.367 7.949 1 98.38 75 PHE A C 1
ATOM 578 O O . PHE A 1 75 ? 7.266 14.281 8.859 1 98.38 75 PHE A O 1
ATOM 585 N N . ALA A 1 76 ? 8.562 13.273 7.34 1 98.25 76 ALA A N 1
ATOM 586 C CA . ALA A 1 76 ? 8.211 11.93 7.789 1 98.25 76 ALA A CA 1
ATOM 587 C C . ALA A 1 76 ? 8.594 11.719 9.25 1 98.25 76 ALA A C 1
ATOM 589 O O . ALA A 1 76 ? 7.836 11.117 10.016 1 98.25 76 ALA A O 1
ATOM 590 N N . THR A 1 77 ? 9.75 12.195 9.648 1 98.19 77 THR A N 1
ATOM 591 C CA . THR A 1 77 ? 10.195 12.117 11.031 1 98.19 77 THR A CA 1
ATOM 592 C C . THR A 1 77 ? 9.258 12.906 11.945 1 98.19 77 THR A C 1
ATOM 594 O O . THR A 1 77 ? 8.891 12.438 13.023 1 98.19 77 THR A O 1
ATOM 597 N N . TRP A 1 78 ? 8.914 14.086 11.477 1 98.19 78 TRP A N 1
ATOM 598 C CA . TRP A 1 78 ? 7.957 14.906 12.211 1 98.19 78 TRP A CA 1
ATOM 599 C C . TRP A 1 78 ? 6.645 14.164 12.422 1 98.19 78 TRP A C 1
ATOM 601 O O . TRP A 1 78 ? 6.098 14.156 13.523 1 98.19 78 TRP A O 1
ATOM 611 N N . VAL A 1 79 ? 6.168 13.5 11.422 1 98.5 79 VAL A N 1
ATOM 612 C CA . VAL A 1 79 ? 4.922 12.75 11.492 1 98.5 79 VAL A CA 1
ATOM 613 C C . VAL A 1 79 ? 5.059 11.617 12.508 1 98.5 79 VAL A C 1
ATOM 615 O O . VAL A 1 79 ? 4.184 11.43 13.352 1 98.5 79 VAL A O 1
ATOM 618 N N . THR A 1 80 ? 6.195 10.859 12.477 1 98.56 80 THR A N 1
ATOM 619 C CA . THR A 1 80 ? 6.348 9.672 13.312 1 98.56 80 THR A CA 1
ATOM 620 C C . THR A 1 80 ? 6.543 10.055 14.773 1 98.56 80 THR A C 1
ATOM 622 O O . THR A 1 80 ? 6.375 9.227 15.672 1 98.56 80 THR A O 1
ATOM 625 N N . ARG A 1 81 ? 6.855 11.312 15.039 1 98.25 81 ARG A N 1
ATOM 626 C CA . ARG A 1 81 ? 6.98 11.805 16.406 1 98.25 81 ARG A CA 1
ATOM 627 C C . ARG A 1 81 ? 5.625 12.227 16.969 1 98.25 81 ARG A C 1
ATOM 629 O O . ARG A 1 81 ? 5.465 12.352 18.172 1 98.25 81 ARG A O 1
ATOM 636 N N . ARG A 1 82 ? 4.68 12.383 16.094 1 98.44 82 ARG A N 1
ATOM 637 C CA . ARG A 1 82 ? 3.432 13.008 16.531 1 98.44 82 ARG A CA 1
ATOM 638 C C . ARG A 1 82 ? 2.244 12.086 16.266 1 98.44 82 ARG A C 1
ATOM 640 O O . ARG A 1 82 ? 1.146 12.328 16.781 1 98.44 82 ARG A O 1
ATOM 647 N N . ALA A 1 83 ? 2.436 11.062 15.492 1 98.75 83 ALA A N 1
ATOM 648 C CA . ALA A 1 83 ? 1.428 10.031 15.234 1 98.75 83 ALA A CA 1
ATOM 649 C C . ALA A 1 83 ? 2.031 8.641 15.336 1 98.75 83 ALA A C 1
ATOM 651 O O . ALA A 1 83 ? 3.164 8.414 14.906 1 98.75 83 ALA A O 1
ATOM 652 N N . ASP A 1 84 ? 1.31 7.707 15.945 1 98.81 84 ASP A N 1
ATOM 653 C CA . ASP A 1 84 ? 1.761 6.32 16 1 98.81 84 ASP A CA 1
ATOM 654 C C . ASP A 1 84 ? 1.605 5.633 14.656 1 98.81 84 ASP A C 1
ATOM 656 O O . ASP A 1 84 ? 0.568 5.766 14 1 98.81 84 ASP A O 1
ATOM 660 N N . VAL A 1 85 ? 2.623 4.895 14.227 1 98.88 85 VAL A N 1
ATOM 661 C CA . VAL A 1 85 ? 2.564 4.152 12.969 1 98.88 85 VAL A CA 1
ATOM 662 C C . VAL A 1 85 ? 2.01 2.752 13.219 1 98.88 85 VAL A C 1
ATOM 664 O O . VAL A 1 85 ? 2.547 2.002 14.039 1 98.88 85 VAL A O 1
ATOM 667 N N . VAL A 1 86 ? 0.954 2.398 12.57 1 98.88 86 VAL A N 1
ATOM 668 C CA . VAL A 1 86 ? 0.329 1.086 12.688 1 98.88 86 VAL A CA 1
ATOM 669 C C . VAL A 1 86 ? 0.804 0.18 11.555 1 98.88 86 VAL A C 1
ATOM 671 O O . VAL A 1 86 ? 0.729 0.553 10.383 1 98.88 86 VAL A O 1
ATOM 674 N N . ASP A 1 87 ? 1.322 -0.995 11.906 1 98.94 87 ASP A N 1
ATOM 675 C CA . ASP A 1 87 ? 1.694 -1.973 10.891 1 98.94 87 ASP A CA 1
ATOM 676 C C . ASP A 1 87 ? 0.48 -2.404 10.07 1 98.94 87 ASP A C 1
ATOM 678 O O . ASP A 1 87 ? -0.632 -2.484 10.602 1 98.94 87 ASP A O 1
ATOM 682 N N . VAL A 1 88 ? 0.714 -2.617 8.797 1 98.94 88 VAL A N 1
ATOM 683 C CA . VAL A 1 88 ? -0.297 -3.311 8.008 1 98.94 88 VAL A CA 1
ATOM 684 C C . VAL A 1 88 ? -0.076 -4.82 8.094 1 98.94 88 VAL A C 1
ATOM 686 O O . VAL A 1 88 ? 0.935 -5.336 7.609 1 98.94 88 VAL A O 1
ATOM 689 N N . ASP A 1 89 ? -1.012 -5.465 8.711 1 98.81 89 ASP A N 1
ATOM 690 C CA . ASP A 1 89 ? -0.904 -6.91 8.891 1 98.81 89 ASP A CA 1
ATOM 691 C C . ASP A 1 89 ? -1.913 -7.648 8.008 1 98.81 89 ASP A C 1
ATOM 693 O O . ASP A 1 89 ? -2.596 -7.035 7.188 1 98.81 89 ASP A O 1
ATOM 697 N N . ILE A 1 90 ? -1.906 -8.945 8.156 1 98.56 90 ILE A N 1
ATOM 698 C CA . ILE A 1 90 ? -2.717 -9.797 7.301 1 98.56 90 ILE A CA 1
ATOM 699 C C . ILE A 1 90 ? -4.191 -9.445 7.465 1 98.56 90 ILE A C 1
ATOM 701 O O . ILE A 1 90 ? -4.941 -9.414 6.488 1 98.56 90 ILE A O 1
ATOM 705 N N . HIS A 1 91 ? -4.648 -9.125 8.633 1 98.44 91 HIS A N 1
ATOM 706 C CA . HIS A 1 91 ? -6.059 -8.836 8.875 1 98.44 91 HIS A CA 1
ATOM 707 C C . HIS A 1 91 ? -6.461 -7.512 8.227 1 98.44 91 HIS A C 1
ATOM 709 O O . HIS A 1 91 ? -7.504 -7.426 7.574 1 98.44 91 HIS A O 1
ATOM 715 N N . THR A 1 92 ? -5.617 -6.508 8.445 1 98.81 92 THR A N 1
ATOM 716 C CA . THR A 1 92 ? -5.848 -5.223 7.797 1 98.81 92 THR A CA 1
ATOM 717 C C . THR A 1 92 ? -5.84 -5.375 6.277 1 98.81 92 THR A C 1
ATOM 719 O O . THR A 1 92 ? -6.672 -4.785 5.586 1 98.81 92 THR A O 1
ATOM 722 N N . SER A 1 93 ? -4.938 -6.156 5.797 1 98.69 93 SER A N 1
ATOM 723 C CA . SER A 1 93 ? -4.758 -6.375 4.363 1 98.69 93 SER A CA 1
ATOM 724 C C . SER A 1 93 ? -5.988 -7.035 3.748 1 98.69 93 SER A C 1
ATOM 726 O O . SER A 1 93 ? -6.477 -6.598 2.703 1 98.69 93 SER A O 1
ATOM 728 N N . ILE A 1 94 ? -6.477 -8.078 4.391 1 98.5 94 ILE A N 1
ATOM 729 C CA . ILE A 1 94 ? -7.629 -8.812 3.871 1 98.5 94 ILE A CA 1
ATOM 730 C C . ILE A 1 94 ? -8.852 -7.895 3.844 1 98.5 94 ILE A C 1
ATOM 732 O O . ILE A 1 94 ? -9.555 -7.824 2.836 1 98.5 94 ILE A O 1
ATOM 736 N N . PHE A 1 95 ? -9.094 -7.188 4.883 1 98.75 95 PHE A N 1
ATOM 737 C CA . PHE A 1 95 ? -10.227 -6.277 4.926 1 98.75 95 PHE A CA 1
ATOM 738 C C . PHE A 1 95 ? -10.086 -5.184 3.875 1 98.75 95 PHE A C 1
ATOM 740 O O . PHE A 1 95 ? -11.062 -4.84 3.195 1 98.75 95 PHE A O 1
ATOM 747 N N . ALA A 1 96 ? -8.883 -4.621 3.717 1 98.88 96 ALA A N 1
ATOM 748 C CA . ALA A 1 96 ? -8.648 -3.592 2.709 1 98.88 96 ALA A CA 1
ATOM 749 C C . ALA A 1 96 ? -8.922 -4.125 1.305 1 98.88 96 ALA A C 1
ATOM 751 O O . ALA A 1 96 ? -9.484 -3.418 0.466 1 98.88 96 ALA A O 1
ATOM 752 N N . GLY A 1 97 ? -8.438 -5.34 1.031 1 98.75 97 GLY A N 1
ATOM 753 C CA . GLY A 1 97 ? -8.734 -5.957 -0.251 1 98.75 97 GLY A CA 1
ATOM 754 C C . GLY A 1 97 ? -10.227 -6.094 -0.513 1 98.75 97 GLY A C 1
ATOM 755 O O . GLY A 1 97 ? -10.688 -5.84 -1.625 1 98.75 97 GLY A O 1
ATOM 756 N N . GLU A 1 98 ? -10.969 -6.477 0.505 1 98.5 98 GLU A N 1
ATOM 757 C CA . GLU A 1 98 ? -12.422 -6.586 0.393 1 98.5 98 GLU A CA 1
ATOM 758 C C . GLU A 1 98 ? -13.055 -5.223 0.123 1 98.5 98 GLU A C 1
ATOM 760 O O . GLU A 1 98 ? -13.969 -5.109 -0.698 1 98.5 98 GLU A O 1
ATOM 765 N N . LEU A 1 99 ? -12.617 -4.234 0.809 1 98.69 99 LEU A N 1
ATOM 766 C CA . LEU A 1 99 ? -13.109 -2.881 0.584 1 98.69 99 LEU A CA 1
ATOM 767 C C . LEU A 1 99 ? -12.844 -2.436 -0.85 1 98.69 99 LEU A C 1
ATOM 769 O O . LEU A 1 99 ? -13.703 -1.816 -1.482 1 98.69 99 LEU A O 1
ATOM 773 N N . LYS A 1 100 ? -11.617 -2.717 -1.334 1 98.44 100 LYS A N 1
ATOM 774 C CA . LYS A 1 100 ? -11.25 -2.316 -2.689 1 98.44 100 LYS A CA 1
ATOM 775 C C . LYS A 1 100 ? -12.203 -2.922 -3.717 1 98.44 100 LYS A C 1
ATOM 777 O O . LYS A 1 100 ? -12.609 -2.248 -4.668 1 98.44 100 LYS A O 1
ATOM 782 N N . LYS A 1 101 ? -12.539 -4.152 -3.516 1 97.12 101 LYS A N 1
ATOM 783 C CA . LYS A 1 101 ? -13.477 -4.828 -4.41 1 97.12 101 LYS A CA 1
ATOM 784 C C . LYS A 1 101 ? -14.844 -4.148 -4.391 1 97.12 101 LYS A C 1
ATOM 786 O O . LYS A 1 101 ? -15.492 -4.008 -5.43 1 97.12 101 LYS A O 1
ATOM 791 N N . ARG A 1 102 ? -15.203 -3.742 -3.223 1 96.38 102 ARG A N 1
ATOM 792 C CA . ARG A 1 102 ? -16.562 -3.238 -3 1 96.38 102 ARG A CA 1
ATOM 793 C C . ARG A 1 102 ? -16.656 -1.759 -3.355 1 96.38 102 ARG A C 1
ATOM 795 O O . ARG A 1 102 ? -17.594 -1.343 -4.047 1 96.38 102 ARG A O 1
ATOM 802 N N . LEU A 1 103 ? -15.695 -0.966 -2.947 1 97.88 103 LEU A N 1
ATOM 803 C CA . LEU A 1 103 ? -15.773 0.488 -3.043 1 97.88 103 LEU A CA 1
ATOM 804 C C . LEU A 1 103 ? -15.164 0.981 -4.352 1 97.88 103 LEU A C 1
ATOM 806 O O . LEU A 1 103 ? -15.477 2.082 -4.809 1 97.88 103 LEU A O 1
ATOM 810 N N . LYS A 1 104 ? -14.219 0.249 -4.863 1 96.5 104 LYS A N 1
ATOM 811 C CA . LYS A 1 104 ? -13.531 0.574 -6.113 1 96.5 104 LYS A CA 1
ATOM 812 C C . LYS A 1 104 ? -12.781 1.898 -6.004 1 96.5 104 LYS A C 1
ATOM 814 O O . LYS A 1 104 ? -12.773 2.695 -6.945 1 96.5 104 LYS A O 1
ATOM 819 N N . ILE A 1 105 ? -12.242 2.156 -4.816 1 98.06 105 ILE A N 1
ATOM 820 C CA . ILE A 1 105 ? -11.359 3.301 -4.609 1 98.06 105 ILE A CA 1
ATOM 821 C C . ILE A 1 105 ? -9.914 2.822 -4.488 1 98.06 105 ILE A C 1
ATOM 823 O O . ILE A 1 105 ? -9.641 1.622 -4.566 1 98.06 105 ILE A O 1
ATOM 827 N N . ALA A 1 106 ? -8.938 3.707 -4.328 1 97.69 106 ALA A N 1
ATOM 828 C CA . ALA A 1 106 ? -7.52 3.355 -4.297 1 97.69 106 ALA A CA 1
ATOM 829 C C . ALA A 1 106 ? -7.203 2.459 -3.104 1 97.69 106 ALA A C 1
ATOM 831 O O . ALA A 1 106 ? -7.75 2.646 -2.016 1 97.69 106 ALA A O 1
ATOM 832 N N . LEU A 1 107 ? -6.34 1.556 -3.326 1 98.44 107 LEU A N 1
ATOM 833 C CA . LEU A 1 107 ? -5.992 0.595 -2.285 1 98.44 107 LEU A CA 1
ATOM 834 C C . LEU A 1 107 ? -5.434 1.305 -1.055 1 98.44 107 LEU A C 1
ATOM 836 O O . LEU A 1 107 ? -5.777 0.957 0.077 1 98.44 107 LEU A O 1
ATOM 840 N N . PRO A 1 108 ? -4.539 2.338 -1.192 1 98.56 108 PRO A N 1
ATOM 841 C CA . PRO A 1 108 ? -4.055 3.029 0.005 1 98.56 108 PRO A CA 1
ATOM 842 C C . PRO A 1 108 ? -5.188 3.633 0.835 1 98.56 108 PRO A C 1
ATOM 844 O O . PRO A 1 108 ? -5.109 3.652 2.066 1 98.56 108 PRO A O 1
ATOM 847 N N . ASP A 1 109 ? -6.23 4.098 0.212 1 98.69 109 ASP A N 1
ATOM 848 C CA . ASP A 1 109 ? -7.383 4.625 0.938 1 98.69 109 ASP A CA 1
ATOM 849 C C . ASP A 1 109 ? -8.109 3.52 1.7 1 98.69 109 ASP A C 1
ATOM 851 O O . ASP A 1 109 ? -8.531 3.721 2.84 1 98.69 109 ASP A O 1
ATOM 855 N N . CYS A 1 110 ? -8.242 2.379 1.054 1 98.94 110 CYS A N 1
ATOM 856 C CA . CYS A 1 110 ? -8.844 1.226 1.715 1 98.94 110 CYS A CA 1
ATOM 857 C C . CYS A 1 110 ? -8.031 0.813 2.938 1 98.94 110 CYS A C 1
ATOM 859 O O . CYS A 1 110 ? -8.594 0.405 3.953 1 98.94 110 CYS A O 1
ATOM 861 N N . LEU A 1 111 ? -6.738 0.91 2.832 1 98.94 111 LEU A N 1
ATOM 862 C CA . LEU A 1 111 ? -5.863 0.549 3.941 1 98.94 111 LEU A CA 1
ATOM 863 C C . LEU A 1 111 ? -6.039 1.516 5.109 1 98.94 111 LEU A C 1
ATOM 865 O O . LEU A 1 111 ? -5.945 1.116 6.27 1 98.94 111 LEU A O 1
ATOM 869 N N . VAL A 1 112 ? -6.277 2.787 4.809 1 98.94 112 VAL A N 1
ATOM 870 C CA . VAL A 1 112 ? -6.539 3.758 5.867 1 98.94 112 VAL A CA 1
ATOM 871 C C . VAL A 1 112 ? -7.836 3.398 6.59 1 98.94 112 VAL A C 1
ATOM 873 O O . VAL A 1 112 ? -7.875 3.35 7.82 1 98.94 112 VAL A O 1
ATOM 876 N N . ILE A 1 113 ? -8.883 3.096 5.875 1 98.88 113 ILE A N 1
ATOM 877 C CA . ILE A 1 113 ? -10.172 2.727 6.449 1 98.88 113 ILE A CA 1
ATOM 878 C C . ILE A 1 113 ? -10.023 1.434 7.25 1 98.88 113 ILE A C 1
ATOM 880 O O . ILE A 1 1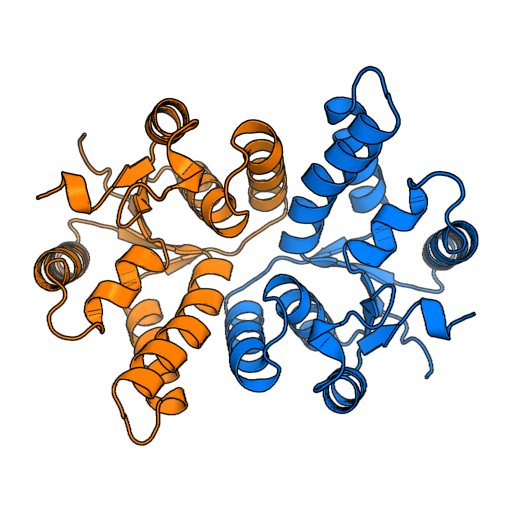13 ? -10.523 1.332 8.375 1 98.88 113 ILE A O 1
ATOM 884 N N . ALA A 1 114 ? -9.32 0.462 6.676 1 98.94 114 ALA A N 1
ATOM 885 C CA . ALA A 1 114 ? -9.125 -0.824 7.34 1 98.94 114 ALA A CA 1
ATOM 886 C C . ALA A 1 114 ? -8.336 -0.654 8.641 1 98.94 114 ALA A C 1
ATOM 888 O O . ALA A 1 114 ? -8.641 -1.306 9.641 1 98.94 114 ALA A O 1
ATOM 889 N N . THR A 1 115 ? -7.312 0.17 8.602 1 98.94 115 THR A N 1
ATOM 890 C CA . THR A 1 115 ? -6.52 0.433 9.797 1 98.94 115 THR A CA 1
ATOM 891 C C . THR A 1 115 ? -7.375 1.087 10.883 1 98.94 115 THR A C 1
ATOM 893 O O . THR A 1 115 ? -7.301 0.708 12.047 1 98.94 115 THR A O 1
ATOM 896 N N . ALA A 1 116 ? -8.195 2.084 10.484 1 98.81 116 ALA A N 1
ATOM 897 C CA . ALA A 1 116 ? -9.078 2.752 11.445 1 98.81 116 ALA A CA 1
ATOM 898 C C . ALA A 1 116 ? -10.031 1.754 12.094 1 98.81 116 ALA A C 1
ATOM 900 O O . ALA A 1 116 ? -10.203 1.766 13.32 1 98.81 116 ALA A O 1
ATOM 901 N N . ARG A 1 117 ? -10.594 0.914 11.297 1 98.38 117 ARG A N 1
ATOM 902 C CA . ARG A 1 117 ? -11.484 -0.114 11.828 1 98.38 117 ARG A CA 1
ATOM 903 C C . ARG A 1 117 ? -10.766 -0.99 12.844 1 98.38 117 ARG A C 1
ATOM 905 O O . ARG A 1 117 ? -11.312 -1.297 13.906 1 98.38 117 ARG A O 1
ATOM 912 N N . ARG A 1 118 ? -9.586 -1.428 12.539 1 98.38 118 ARG A N 1
ATOM 913 C CA . ARG A 1 118 ? -8.805 -2.33 13.375 1 98.38 118 ARG A CA 1
ATOM 914 C C . ARG A 1 118 ? -8.555 -1.719 14.75 1 98.38 118 ARG A C 1
ATOM 916 O O . ARG A 1 118 ? -8.602 -2.418 15.766 1 98.38 118 ARG A O 1
ATOM 923 N N . ILE A 1 119 ? -8.336 -0.454 14.844 1 98 119 ILE A N 1
ATOM 924 C CA . ILE A 1 119 ? -7.914 0.127 16.109 1 98 119 ILE A CA 1
ATOM 925 C C . ILE A 1 119 ? -9.078 0.891 16.75 1 98 119 ILE A C 1
ATOM 927 O O . ILE A 1 119 ? -8.898 1.572 17.75 1 98 119 ILE A O 1
ATOM 931 N N . GLY A 1 120 ? -10.258 0.78 16.125 1 97.56 120 GLY A N 1
ATOM 932 C CA . GLY A 1 120 ? -11.43 1.448 16.656 1 97.56 120 GLY A CA 1
ATOM 933 C C . GLY A 1 120 ? -11.367 2.959 16.531 1 97.56 120 GLY A C 1
ATOM 934 O O . GLY A 1 120 ? -11.672 3.678 17.5 1 97.56 120 GLY A O 1
ATOM 935 N N . GLY A 1 121 ? -10.867 3.469 15.375 1 98.19 121 GLY A N 1
ATOM 936 C CA . GLY A 1 121 ? -10.719 4.898 15.148 1 98.19 121 GLY A CA 1
ATOM 937 C C . GLY A 1 121 ? -11.469 5.383 13.922 1 98.19 121 GLY A C 1
ATOM 938 O O . GLY A 1 121 ? -12.328 4.68 13.391 1 98.19 121 GLY A O 1
ATOM 939 N N . THR A 1 122 ? -11.195 6.629 13.492 1 98.44 122 THR A N 1
ATOM 940 C CA . THR A 1 122 ? -11.773 7.289 12.328 1 98.44 122 THR A CA 1
ATOM 941 C C . THR A 1 122 ? -10.719 7.512 11.25 1 98.44 122 THR A C 1
ATOM 943 O O . THR A 1 122 ? -9.641 8.055 11.531 1 98.44 122 THR A O 1
ATOM 946 N N . ALA A 1 123 ? -11.031 7.008 10.086 1 98.75 123 ALA A N 1
ATOM 947 C CA . ALA A 1 123 ? -10.195 7.363 8.938 1 98.75 123 ALA A CA 1
ATOM 948 C C . ALA A 1 123 ? -10.438 8.805 8.508 1 98.75 123 ALA A C 1
ATOM 950 O O . ALA A 1 123 ? -11.578 9.195 8.242 1 98.75 123 ALA A O 1
ATOM 951 N N . LEU A 1 124 ? -9.414 9.602 8.453 1 98.62 124 LEU A N 1
ATOM 952 C CA . LEU A 1 124 ? -9.578 11 8.086 1 98.62 124 LEU A CA 1
ATOM 953 C C . LEU A 1 124 ? -8.898 11.289 6.75 1 98.62 124 LEU A C 1
ATOM 955 O O . LEU A 1 124 ? -7.68 11.164 6.625 1 98.62 124 LEU A O 1
ATOM 959 N N . PHE A 1 125 ? -9.664 11.672 5.793 1 98.56 125 PHE A N 1
ATOM 960 C CA . PHE A 1 125 ? -9.219 12.109 4.477 1 98.56 125 PHE A CA 1
ATOM 961 C C . PHE A 1 125 ? -9.344 13.617 4.336 1 98.56 125 PHE A C 1
ATOM 963 O O . PHE A 1 125 ? -10.062 14.266 5.105 1 98.56 125 PHE A O 1
ATOM 970 N N . LYS A 1 126 ? -8.602 14.188 3.42 1 97.88 126 LYS A N 1
ATOM 971 C CA . LYS A 1 126 ? -8.695 15.625 3.205 1 97.88 126 LYS A CA 1
ATOM 972 C C . LYS A 1 126 ? -10.062 16.016 2.654 1 97.88 126 LYS A C 1
ATOM 974 O O . LYS A 1 126 ? -10.727 16.906 3.189 1 97.88 126 LYS A O 1
ATOM 979 N N . LYS A 1 127 ? -10.391 15.344 1.562 1 97.12 127 LYS A N 1
ATOM 980 C CA . LYS A 1 127 ? -11.633 15.648 0.854 1 97.12 127 LYS A CA 1
ATOM 981 C C . LYS A 1 127 ? -12.133 14.438 0.075 1 97.12 127 LYS A C 1
ATOM 983 O O . LYS A 1 127 ? -11.43 13.438 -0.044 1 97.12 127 LYS A O 1
ATOM 988 N N . ILE A 1 128 ? -13.359 14.539 -0.386 1 97.25 128 ILE A N 1
ATOM 989 C CA . ILE A 1 128 ? -13.93 13.508 -1.238 1 97.25 128 ILE A CA 1
ATOM 990 C C . ILE A 1 128 ? -13.312 13.594 -2.635 1 97.25 128 ILE A C 1
ATOM 992 O O . ILE A 1 128 ? -13.609 14.516 -3.393 1 97.25 128 ILE A O 1
ATOM 996 N N . GLU A 1 129 ? -12.484 12.656 -2.938 1 96.69 129 GLU A N 1
ATOM 997 C CA . GLU A 1 129 ? -11.883 12.625 -4.266 1 96.69 129 GLU A CA 1
ATOM 998 C C . GLU A 1 129 ? -12.875 12.102 -5.305 1 96.69 129 GLU A C 1
ATOM 1000 O O . GLU A 1 129 ? -13.875 11.477 -4.957 1 96.69 129 GLU A O 1
ATOM 1005 N N . LYS A 1 130 ? -12.57 12.344 -6.555 1 96.31 130 LYS A N 1
ATOM 1006 C CA . LYS A 1 130 ? -13.453 11.969 -7.652 1 96.31 130 LYS A CA 1
ATOM 1007 C C . LYS A 1 130 ? -13.805 10.484 -7.594 1 96.31 130 LYS A C 1
ATOM 1009 O O . LYS A 1 130 ? -14.969 10.102 -7.777 1 96.31 130 LYS A O 1
ATOM 1014 N N . GLU A 1 131 ? -12.852 9.664 -7.316 1 96.19 131 GLU A N 1
ATOM 1015 C CA . GLU A 1 131 ? -13.062 8.219 -7.359 1 96.19 131 GLU A CA 1
ATOM 1016 C C . GLU A 1 131 ? -13.867 7.734 -6.156 1 96.19 131 GLU A C 1
ATOM 1018 O O . GLU A 1 131 ? -14.352 6.602 -6.141 1 96.19 131 GLU A O 1
ATOM 1023 N N . MET A 1 132 ? -14.039 8.625 -5.18 1 97.94 132 MET A N 1
ATOM 1024 C CA . MET A 1 132 ? -14.742 8.25 -3.957 1 97.94 132 MET A CA 1
ATOM 1025 C C . MET A 1 132 ? -16.219 8.586 -4.062 1 97.94 132 MET A C 1
ATOM 1027 O O . MET A 1 132 ? -17.031 8.133 -3.244 1 97.94 132 MET A O 1
ATOM 1031 N N . ARG A 1 133 ? -16.609 9.367 -5.039 1 97.62 133 ARG A N 1
ATOM 1032 C CA . ARG A 1 133 ? -17.938 10 -5.102 1 97.62 133 ARG A CA 1
ATOM 1033 C C . ARG A 1 133 ? -19.047 8.953 -5.086 1 97.62 133 ARG A C 1
ATOM 1035 O O . ARG A 1 133 ? -20.047 9.109 -4.379 1 97.62 133 ARG A O 1
ATOM 1042 N N . ASP A 1 134 ? -18.875 7.867 -5.848 1 97.31 134 ASP A N 1
ATOM 1043 C CA . ASP A 1 134 ? -19.922 6.859 -5.957 1 97.31 134 ASP A CA 1
ATOM 1044 C C . ASP A 1 134 ? -20.031 6.047 -4.672 1 97.31 134 ASP A C 1
ATOM 1046 O O . ASP A 1 134 ? -21.062 5.418 -4.418 1 97.31 134 ASP A O 1
ATOM 1050 N N . ALA A 1 135 ? -18.953 6.051 -3.832 1 98.12 135 ALA A N 1
ATOM 1051 C CA . ALA A 1 135 ? -18.906 5.188 -2.652 1 98.12 135 ALA A CA 1
ATOM 1052 C C . ALA A 1 135 ? -18.953 6.012 -1.37 1 98.12 135 ALA A C 1
ATOM 1054 O O . ALA A 1 135 ? -18.781 5.477 -0.273 1 98.12 135 ALA A O 1
ATOM 1055 N N . VAL A 1 136 ? -19.172 7.305 -1.439 1 97.69 136 VAL A N 1
ATOM 1056 C CA . VAL A 1 136 ? -18.953 8.234 -0.335 1 97.69 136 VAL A CA 1
ATOM 1057 C C . VAL A 1 136 ? -19.844 7.863 0.842 1 97.69 136 VAL A C 1
ATOM 1059 O O . VAL A 1 136 ? -19.422 7.926 1.999 1 97.69 136 VAL A O 1
ATOM 1062 N N . ASP A 1 137 ? -21.125 7.52 0.644 1 97.44 137 ASP A N 1
ATOM 1063 C CA . ASP A 1 137 ? -22.031 7.152 1.722 1 97.44 137 ASP A CA 1
ATOM 1064 C C . ASP A 1 137 ? -21.531 5.918 2.469 1 97.44 137 ASP A C 1
ATOM 1066 O O . ASP A 1 137 ? -21.578 5.871 3.699 1 97.44 137 ASP A O 1
ATOM 1070 N N . GLU A 1 138 ? -21.062 4.93 1.759 1 98.19 138 GLU A N 1
ATOM 1071 C CA . GLU A 1 138 ? -20.531 3.723 2.373 1 98.19 138 GLU A CA 1
ATOM 1072 C C . GLU A 1 138 ? -19.234 4.023 3.133 1 98.19 138 GLU A C 1
ATOM 1074 O O . GLU A 1 138 ? -19 3.459 4.203 1 98.19 138 GLU A O 1
ATOM 1079 N N . ILE A 1 139 ? -18.422 4.891 2.568 1 98.44 139 ILE A N 1
ATOM 1080 C CA . ILE A 1 139 ? -17.172 5.285 3.209 1 98.44 139 ILE A CA 1
ATOM 1081 C C . ILE A 1 139 ? -17.469 5.957 4.551 1 98.44 139 ILE A C 1
ATOM 1083 O O . ILE A 1 139 ? -16.828 5.66 5.555 1 98.44 139 ILE A O 1
ATOM 1087 N N . ARG A 1 140 ? -18.5 6.746 4.648 1 96.88 140 ARG A N 1
ATOM 1088 C CA . ARG A 1 140 ? -18.922 7.395 5.887 1 96.88 140 ARG A CA 1
ATOM 1089 C C . ARG A 1 140 ? -19.453 6.375 6.891 1 96.88 140 ARG A C 1
ATOM 1091 O O . ARG A 1 140 ? -19.172 6.465 8.086 1 96.88 140 ARG A O 1
ATOM 1098 N N . ARG A 1 141 ? -20.188 5.418 6.395 1 97.44 141 ARG A N 1
ATOM 1099 C CA . ARG A 1 141 ? -20.734 4.383 7.258 1 97.44 141 ARG A CA 1
ATOM 1100 C C . ARG A 1 141 ? -19.641 3.541 7.879 1 97.44 141 ARG A C 1
ATOM 1102 O O . ARG A 1 141 ? -19.797 3.004 8.977 1 97.44 141 ARG A O 1
ATOM 1109 N N . LEU A 1 142 ? -18.516 3.477 7.148 1 98.06 142 LEU A N 1
ATOM 1110 C CA . LEU A 1 142 ? -17.359 2.717 7.641 1 98.06 142 LEU A CA 1
ATOM 1111 C C . LEU A 1 142 ? -16.578 3.52 8.672 1 98.06 142 LEU A C 1
ATOM 1113 O O . LEU A 1 142 ? -15.586 3.039 9.211 1 98.06 142 LEU A O 1
ATOM 1117 N N . GLY A 1 143 ? -17 4.703 8.93 1 96.31 143 GLY A N 1
ATOM 1118 C CA . GLY A 1 143 ? -16.422 5.492 10.008 1 96.31 143 GLY A CA 1
ATOM 1119 C C . GLY A 1 143 ? -15.391 6.496 9.516 1 96.31 143 GLY A C 1
ATOM 1120 O O . GLY A 1 143 ? -14.609 7.023 10.305 1 96.31 143 GLY A O 1
ATOM 1121 N N . ALA A 1 144 ? -15.344 6.797 8.227 1 98.06 144 ALA A N 1
ATOM 1122 C CA . ALA A 1 144 ? -14.406 7.77 7.676 1 98.06 144 ALA A CA 1
ATOM 1123 C C . ALA A 1 144 ? -14.969 9.188 7.762 1 98.06 144 ALA A C 1
ATOM 1125 O O . ALA A 1 144 ? -16.188 9.375 7.836 1 98.06 144 ALA A O 1
ATOM 1126 N N . ALA A 1 145 ? -14.156 10.117 7.852 1 97.75 145 ALA A N 1
ATOM 1127 C CA . ALA A 1 145 ? -14.484 11.539 7.863 1 97.75 145 ALA A CA 1
ATOM 1128 C C . ALA A 1 145 ? -13.609 12.312 6.883 1 97.75 145 ALA A C 1
ATOM 1130 O O . ALA A 1 145 ? -12.609 11.789 6.391 1 97.75 145 ALA A O 1
ATOM 1131 N N . PHE A 1 146 ? -13.992 13.516 6.625 1 97.56 146 PHE A N 1
ATOM 1132 C CA . PHE A 1 146 ? -13.297 14.367 5.664 1 97.56 146 PHE A CA 1
ATOM 1133 C C . PHE A 1 146 ? -12.969 15.719 6.277 1 97.56 146 PHE A C 1
ATOM 1135 O O . PHE A 1 146 ? -13.852 16.391 6.816 1 97.56 146 PHE A O 1
ATOM 1142 N N . LEU A 1 147 ? -11.719 16.062 6.148 1 96.19 147 LEU A N 1
ATOM 1143 C CA . LEU A 1 147 ? -11.211 17.312 6.73 1 96.19 147 LEU A CA 1
ATOM 1144 C C . LEU A 1 147 ? -12 18.5 6.227 1 96.19 147 LEU A C 1
ATOM 1146 O O . LEU A 1 147 ? -12.281 19.438 6.988 1 96.19 147 LEU A O 1
ATOM 1150 N N . GLU A 1 148 ? -12.352 18.5 5.02 1 93.62 148 GLU A N 1
ATOM 1151 C CA . GLU A 1 148 ? -13.055 19.609 4.387 1 93.62 148 GLU A CA 1
ATOM 1152 C C . GLU A 1 148 ? -14.414 19.844 5.039 1 93.62 148 GLU A C 1
ATOM 1154 O O . GLU A 1 148 ? -14.984 20.938 4.922 1 93.62 148 GLU A O 1
ATOM 1159 N N . GLU A 1 149 ? -14.906 18.859 5.727 1 90.38 149 GLU A N 1
ATOM 1160 C CA . GLU A 1 149 ? -16.219 18.969 6.352 1 90.38 149 GLU A CA 1
ATOM 1161 C C . GLU A 1 149 ? -16.109 19.406 7.809 1 90.38 149 GLU A C 1
ATOM 1163 O O . GLU A 1 149 ? -17.125 19.641 8.469 1 90.38 149 GLU A O 1
ATOM 1168 N N . LEU A 1 150 ? -14.914 19.328 8.281 1 83.12 150 LEU A N 1
ATOM 1169 C CA . LEU A 1 150 ? -14.68 19.781 9.656 1 83.12 150 LEU A CA 1
ATOM 1170 C C . LEU A 1 150 ? -14.531 21.297 9.711 1 83.12 150 LEU A C 1
ATOM 1172 O O . LEU A 1 150 ? -14.461 21.875 10.797 1 83.12 150 LEU A O 1
ATOM 1176 N N . ARG A 1 151 ? -14.578 21.953 8.562 1 68.19 151 ARG A N 1
ATOM 1177 C CA . ARG A 1 151 ? -14.492 23.422 8.5 1 68.19 151 ARG A CA 1
ATOM 1178 C C . ARG A 1 151 ? -15.789 24.062 8.992 1 68.19 151 ARG A C 1
ATOM 1180 O O . ARG A 1 151 ? -16.875 23.484 8.828 1 68.19 151 ARG A O 1
ATOM 1187 N N . MET B 1 1 ? 20.656 -15.164 -12.992 1 48.78 1 MET B N 1
ATOM 1188 C CA . MET B 1 1 ? 20.469 -14.672 -11.633 1 48.78 1 MET B CA 1
ATOM 1189 C C . MET B 1 1 ? 19.891 -15.758 -10.734 1 48.78 1 MET B C 1
ATOM 1191 O O . MET B 1 1 ? 18.969 -16.484 -11.125 1 48.78 1 MET B O 1
ATOM 1195 N N . ARG B 1 2 ? 20.625 -16.234 -9.773 1 61.38 2 ARG B N 1
ATOM 1196 C CA . ARG B 1 2 ? 20.188 -17.312 -8.898 1 61.38 2 ARG B CA 1
ATOM 1197 C C . ARG B 1 2 ? 19.109 -16.828 -7.93 1 61.38 2 ARG B C 1
ATOM 1199 O O . ARG B 1 2 ? 19.266 -15.789 -7.297 1 61.38 2 ARG B O 1
ATOM 1206 N N . LEU B 1 3 ? 17.891 -17.359 -8.07 1 83.31 3 LEU B N 1
ATOM 1207 C CA . LEU B 1 3 ? 16.875 -17.031 -7.082 1 83.31 3 LEU B CA 1
ATOM 1208 C C . LEU B 1 3 ? 17.312 -17.484 -5.688 1 83.31 3 LEU B C 1
ATOM 1210 O O . LEU B 1 3 ? 17.828 -18.578 -5.516 1 83.31 3 LEU B O 1
ATOM 1214 N N . GLY B 1 4 ? 17.438 -16.531 -4.754 1 85.88 4 GLY B N 1
ATOM 1215 C CA . GLY B 1 4 ? 17.703 -16.938 -3.385 1 85.88 4 GLY B CA 1
ATOM 1216 C C . GLY B 1 4 ? 16.656 -17.859 -2.824 1 85.88 4 GLY B C 1
ATOM 1217 O O . GLY B 1 4 ? 15.672 -18.188 -3.5 1 85.88 4 GLY B O 1
ATOM 1218 N N . LYS B 1 5 ? 16.891 -18.422 -1.703 1 95.31 5 LYS B N 1
ATOM 1219 C CA . LYS B 1 5 ? 16 -19.359 -1.048 1 95.31 5 LYS B CA 1
ATOM 1220 C C . LYS B 1 5 ? 14.68 -18.703 -0.672 1 95.31 5 LYS B C 1
ATOM 1222 O O . LYS B 1 5 ? 13.625 -19.344 -0.722 1 95.31 5 LYS B O 1
ATOM 1227 N N . LYS B 1 6 ? 14.703 -17.438 -0.275 1 98.5 6 LYS B N 1
ATOM 1228 C CA . LYS B 1 6 ? 13.516 -16.688 0.111 1 98.5 6 LYS B CA 1
ATOM 1229 C C . LYS B 1 6 ? 13.023 -15.82 -1.037 1 98.5 6 LYS B C 1
ATOM 1231 O O . LYS B 1 6 ? 13.758 -14.969 -1.542 1 98.5 6 LYS B O 1
ATOM 1236 N N . LEU B 1 7 ? 11.805 -15.984 -1.437 1 98.69 7 LEU B N 1
ATOM 1237 C CA . LEU B 1 7 ? 11.18 -15.195 -2.494 1 98.69 7 LEU B CA 1
ATOM 1238 C C . LEU B 1 7 ? 9.992 -14.406 -1.957 1 98.69 7 LEU B C 1
ATOM 1240 O O . LEU B 1 7 ? 9.133 -14.961 -1.273 1 98.69 7 LEU B O 1
ATOM 1244 N N . VAL B 1 8 ? 9.977 -13.156 -2.195 1 98.88 8 VAL B N 1
ATOM 1245 C CA . VAL B 1 8 ? 8.797 -12.328 -1.958 1 98.88 8 VAL B CA 1
ATOM 1246 C C . VAL B 1 8 ? 8.047 -12.109 -3.27 1 98.88 8 VAL B C 1
ATOM 1248 O O . VAL B 1 8 ? 8.531 -11.406 -4.16 1 98.88 8 VAL B O 1
ATOM 1251 N N . LEU B 1 9 ? 6.883 -12.688 -3.355 1 98.88 9 LEU B N 1
ATOM 1252 C CA . LEU B 1 9 ? 6.152 -12.727 -4.621 1 98.88 9 LEU B CA 1
ATOM 1253 C C . LEU B 1 9 ? 5.293 -11.477 -4.793 1 98.88 9 LEU B C 1
ATOM 1255 O O . LEU B 1 9 ? 4.586 -11.078 -3.867 1 98.88 9 LEU B O 1
ATOM 1259 N N . ASP B 1 10 ? 5.402 -10.914 -5.953 1 98.81 10 ASP B N 1
ATOM 1260 C CA . ASP B 1 10 ? 4.504 -9.828 -6.352 1 98.81 10 ASP B CA 1
ATOM 1261 C C . ASP B 1 10 ? 3.16 -10.383 -6.828 1 98.81 10 ASP B C 1
ATOM 1263 O O . ASP B 1 10 ? 3.074 -11.531 -7.262 1 98.81 10 ASP B O 1
ATOM 1267 N N . THR B 1 11 ? 2.154 -9.531 -6.746 1 98.81 11 THR B N 1
ATOM 1268 C CA . THR B 1 11 ? 0.825 -9.906 -7.215 1 98.81 11 THR B CA 1
ATOM 1269 C C . THR B 1 11 ? 0.872 -10.375 -8.664 1 98.81 11 THR B C 1
ATOM 1271 O O . THR B 1 11 ? 0.174 -11.32 -9.039 1 98.81 11 THR B O 1
ATOM 1274 N N . SER B 1 12 ? 1.721 -9.742 -9.477 1 98.12 12 SER B N 1
ATOM 1275 C CA . SER B 1 12 ? 1.823 -10.07 -10.898 1 98.12 12 SER B CA 1
ATOM 1276 C C . SER B 1 12 ? 2.248 -11.516 -11.102 1 98.12 12 SER B C 1
ATOM 1278 O O . SER B 1 12 ? 1.902 -12.133 -12.109 1 98.12 12 SER B O 1
ATOM 1280 N N . VAL B 1 13 ? 3.002 -12.055 -10.164 1 98.44 13 VAL B N 1
ATOM 1281 C CA . VAL B 1 13 ? 3.428 -13.445 -10.227 1 98.44 13 VAL B CA 1
ATOM 1282 C C . VAL B 1 13 ? 2.293 -14.352 -9.758 1 98.44 13 VAL B C 1
ATOM 1284 O O . VAL B 1 13 ? 1.953 -15.328 -10.43 1 98.44 13 VAL B O 1
ATOM 1287 N N . LEU B 1 14 ? 1.679 -14.023 -8.648 1 98.62 14 LEU B N 1
ATOM 1288 C CA . LEU B 1 14 ? 0.663 -14.852 -8.008 1 98.62 14 LEU B CA 1
ATOM 1289 C C . LEU B 1 14 ? -0.516 -15.094 -8.945 1 98.62 14 LEU B C 1
ATOM 1291 O O . LEU B 1 14 ? -0.969 -16.234 -9.102 1 98.62 14 LEU B O 1
ATOM 1295 N N . VAL B 1 15 ? -0.98 -14.055 -9.594 1 98.06 15 VAL B N 1
ATOM 1296 C CA . VAL B 1 15 ? -2.246 -14.133 -10.312 1 98.06 15 VAL B CA 1
ATOM 1297 C C . VAL B 1 15 ? -2.057 -14.898 -11.617 1 98.06 15 VAL B C 1
ATOM 1299 O O . VAL B 1 15 ? -3.031 -15.336 -12.234 1 98.06 15 VAL B O 1
ATOM 1302 N N . GLU B 1 16 ? -0.813 -15.148 -11.992 1 96.94 16 GLU B N 1
ATOM 1303 C CA . GLU B 1 16 ? -0.571 -15.969 -13.172 1 96.94 16 GLU B CA 1
ATOM 1304 C C . GLU B 1 16 ? -1.072 -17.391 -12.969 1 96.94 16 GLU B C 1
ATOM 1306 O O . GLU B 1 16 ? -1.352 -18.109 -13.938 1 96.94 16 GLU B O 1
ATOM 1311 N N . TYR B 1 17 ? -1.204 -17.766 -11.727 1 95.19 17 TYR B N 1
ATOM 1312 C CA . TYR B 1 17 ? -1.694 -19.094 -11.406 1 95.19 17 TYR B CA 1
ATOM 1313 C C . TYR B 1 17 ? -3.156 -19.25 -11.805 1 95.19 17 TYR B C 1
ATOM 1315 O O . TYR B 1 17 ? -3.602 -20.344 -12.148 1 95.19 17 TYR B O 1
ATOM 1323 N N . ILE B 1 18 ? -3.922 -18.125 -11.828 1 94.31 18 ILE B N 1
ATOM 1324 C CA . ILE B 1 18 ? -5.363 -18.266 -12.016 1 94.31 18 ILE B CA 1
ATOM 1325 C C . ILE B 1 18 ? -5.762 -17.641 -13.359 1 94.31 18 ILE B C 1
ATOM 1327 O O . ILE B 1 18 ? -6.945 -17.641 -13.711 1 94.31 18 ILE B O 1
ATOM 1331 N N . VAL B 1 19 ? -4.867 -17.078 -14.133 1 92.44 19 VAL B N 1
ATOM 1332 C CA . VAL B 1 19 ? -5.152 -16.547 -15.461 1 92.44 19 VAL B CA 1
ATOM 1333 C C . VAL B 1 19 ? -5.238 -17.703 -16.469 1 92.44 19 VAL B C 1
ATOM 1335 O O . VAL B 1 19 ? -4.289 -18.484 -16.609 1 92.44 19 VAL B O 1
ATOM 1338 N N . ALA B 1 20 ? -6.344 -17.75 -17.125 1 84.94 20 ALA B N 1
ATOM 1339 C CA . ALA B 1 20 ? -6.539 -18.812 -18.109 1 84.94 20 ALA B CA 1
ATOM 1340 C C . ALA B 1 20 ? -5.484 -18.734 -19.219 1 84.94 20 ALA B C 1
ATOM 1342 O O . ALA B 1 20 ? -5.191 -17.656 -19.734 1 84.94 20 ALA B O 1
ATOM 1343 N N . ARG B 1 21 ? -4.867 -19.734 -19.641 1 88.94 21 ARG B N 1
ATOM 1344 C CA . ARG B 1 21 ? -3.906 -19.875 -20.719 1 88.94 21 ARG B CA 1
ATOM 1345 C C . ARG B 1 21 ? -2.666 -19.031 -20.484 1 88.94 21 ARG B C 1
ATOM 1347 O O . ARG B 1 21 ? -2.059 -18.516 -21.422 1 88.94 21 ARG B O 1
ATOM 1354 N N . SER B 1 22 ? -2.438 -18.672 -19.219 1 92.81 22 SER B N 1
ATOM 1355 C CA . SER B 1 22 ? -1.194 -17.969 -18.906 1 92.81 22 SER B CA 1
ATOM 1356 C C . SER B 1 22 ? 0.022 -18.797 -19.297 1 92.81 22 SER B C 1
ATOM 1358 O O . SER B 1 22 ? 0.141 -19.953 -18.906 1 92.81 22 SER B O 1
ATOM 1360 N N . PRO B 1 23 ? 1.02 -18.219 -20 1 94.5 23 PRO B N 1
ATOM 1361 C CA . PRO B 1 23 ? 2.254 -18.938 -20.312 1 94.5 23 PRO B CA 1
ATOM 1362 C C . PRO B 1 23 ? 3.148 -19.141 -19.094 1 94.5 23 PRO B C 1
ATOM 1364 O O . PRO B 1 23 ? 4.113 -19.906 -19.141 1 94.5 23 PRO B O 1
ATOM 1367 N N . TYR B 1 24 ? 2.846 -18.469 -17.984 1 95.88 24 TYR B N 1
ATOM 1368 C CA . TYR B 1 24 ? 3.684 -18.531 -16.781 1 95.88 24 TYR B CA 1
ATOM 1369 C C . TYR B 1 24 ? 3.098 -19.484 -15.758 1 95.88 24 TYR B C 1
ATOM 1371 O O . TYR B 1 24 ? 3.703 -19.719 -14.703 1 95.88 24 TYR B O 1
ATOM 1379 N N . ARG B 1 25 ? 1.947 -20.031 -16 1 95.69 25 ARG B N 1
ATOM 1380 C CA . ARG B 1 25 ? 1.254 -20.844 -15.008 1 95.69 25 ARG B CA 1
ATOM 1381 C C . ARG B 1 25 ? 2.131 -22 -14.547 1 95.69 25 ARG B C 1
ATOM 1383 O O . ARG B 1 25 ? 2.23 -22.266 -13.344 1 95.69 25 ARG B O 1
ATOM 1390 N N . GLY B 1 26 ? 2.697 -22.641 -15.5 1 94.25 26 GLY B N 1
ATOM 1391 C CA . GLY B 1 26 ? 3.566 -23.75 -15.172 1 94.25 26 GLY B CA 1
ATOM 1392 C C . GLY B 1 26 ? 4.742 -23.359 -14.297 1 94.25 26 GLY B C 1
ATOM 1393 O O . GLY B 1 26 ? 5.102 -24.078 -13.367 1 94.25 26 GLY B O 1
ATOM 1394 N N . LEU B 1 27 ? 5.32 -22.234 -14.555 1 94.88 27 LEU B N 1
ATOM 1395 C CA . LEU B 1 27 ? 6.453 -21.75 -13.773 1 94.88 27 LEU B CA 1
ATOM 1396 C C . LEU B 1 27 ? 6.023 -21.406 -12.352 1 94.88 27 LEU B C 1
ATOM 1398 O O . LEU B 1 27 ? 6.727 -21.734 -11.391 1 94.88 27 LEU B O 1
ATOM 1402 N N . VAL B 1 28 ? 4.918 -20.75 -12.211 1 96.88 28 VAL B N 1
ATOM 1403 C CA . VAL B 1 28 ? 4.398 -20.391 -10.891 1 96.88 28 VAL B CA 1
ATOM 1404 C C . VAL B 1 28 ? 4.098 -21.672 -10.102 1 96.88 28 VAL B C 1
ATOM 1406 O O . VAL B 1 28 ? 4.453 -21.766 -8.922 1 96.88 28 VAL B O 1
ATOM 1409 N N . GLU B 1 29 ? 3.516 -22.625 -10.758 1 95.31 29 GLU B N 1
ATOM 1410 C CA . GLU B 1 29 ? 3.238 -23.906 -10.125 1 95.31 29 GLU B CA 1
ATOM 1411 C C . GLU B 1 29 ? 4.523 -24.578 -9.633 1 95.31 29 GLU B C 1
ATOM 1413 O O . GLU B 1 29 ? 4.57 -25.109 -8.531 1 95.31 29 GLU B O 1
ATOM 1418 N N . SER B 1 30 ? 5.469 -24.516 -10.43 1 95.62 30 SER B N 1
ATOM 1419 C CA . SER B 1 30 ? 6.754 -25.125 -10.07 1 95.62 30 SER B CA 1
ATOM 1420 C C . SER B 1 30 ? 7.359 -24.438 -8.844 1 95.62 30 SER B C 1
ATOM 1422 O O . SER B 1 30 ? 7.961 -25.109 -8 1 95.62 30 SER B O 1
ATOM 1424 N N . ILE B 1 31 ? 7.254 -23.156 -8.734 1 97 31 ILE B N 1
ATOM 1425 C CA . ILE B 1 31 ? 7.773 -22.406 -7.602 1 97 31 ILE B CA 1
ATOM 1426 C C . ILE B 1 31 ? 7.082 -22.859 -6.316 1 97 31 ILE B C 1
ATOM 1428 O O . ILE B 1 31 ? 7.742 -23.141 -5.316 1 97 31 ILE B O 1
ATOM 1432 N N . PHE B 1 32 ? 5.793 -23 -6.363 1 97.62 32 PHE B N 1
ATOM 1433 C CA . PHE B 1 32 ? 5.047 -23.438 -5.188 1 97.62 32 PHE B CA 1
ATOM 1434 C C . PHE B 1 32 ? 5.371 -24.891 -4.84 1 97.62 32 PHE B C 1
ATOM 1436 O O . PHE B 1 32 ? 5.422 -25.25 -3.664 1 97.62 32 PHE B O 1
ATOM 1443 N N . GLN B 1 33 ? 5.555 -25.703 -5.883 1 97.25 33 GLN B N 1
ATOM 1444 C CA . GLN B 1 33 ? 5.926 -27.078 -5.645 1 97.25 33 GLN B CA 1
ATOM 1445 C C . GLN B 1 33 ? 7.297 -27.172 -4.98 1 97.25 33 GLN B C 1
ATOM 1447 O O . GLN B 1 33 ? 7.492 -27.969 -4.059 1 97.25 33 GLN B O 1
ATOM 1452 N N . ARG B 1 34 ? 8.203 -26.422 -5.461 1 97.19 34 ARG B N 1
ATOM 1453 C CA . ARG B 1 34 ? 9.531 -26.391 -4.867 1 97.19 34 ARG B CA 1
ATOM 1454 C C . ARG B 1 34 ? 9.469 -25.922 -3.416 1 97.19 34 ARG B C 1
ATOM 1456 O O . ARG B 1 34 ? 10.227 -26.406 -2.57 1 97.19 34 ARG B O 1
ATOM 1463 N N . ALA B 1 35 ? 8.641 -24.953 -3.154 1 98 35 ALA B N 1
ATOM 1464 C CA . ALA B 1 35 ? 8.453 -24.5 -1.778 1 98 35 ALA B CA 1
ATOM 1465 C C . ALA B 1 35 ? 7.887 -25.609 -0.902 1 98 35 ALA B C 1
ATOM 1467 O O . ALA B 1 35 ? 8.312 -25.781 0.241 1 98 35 ALA B O 1
ATOM 1468 N N . ALA B 1 36 ? 6.945 -26.344 -1.459 1 97.38 36 ALA B N 1
ATOM 1469 C CA . ALA B 1 36 ? 6.32 -27.438 -0.723 1 97.38 36 ALA B CA 1
ATOM 1470 C C . ALA B 1 36 ? 7.344 -28.516 -0.364 1 97.38 36 ALA B C 1
ATOM 1472 O O . ALA B 1 36 ? 7.207 -29.188 0.656 1 97.38 36 ALA B O 1
ATOM 1473 N N . ARG B 1 37 ? 8.375 -28.562 -1.127 1 97.5 37 ARG B N 1
ATOM 1474 C CA . ARG B 1 37 ? 9.422 -29.547 -0.905 1 97.5 37 ARG B CA 1
ATOM 1475 C C . ARG B 1 37 ? 10.531 -28.984 -0.021 1 97.5 37 ARG B C 1
ATOM 1477 O O . ARG B 1 37 ? 11.555 -29.641 0.187 1 97.5 37 ARG B O 1
ATOM 1484 N N . GLY B 1 38 ? 10.391 -27.781 0.36 1 96.94 38 GLY B N 1
ATOM 1485 C CA . GLY B 1 38 ? 11.352 -27.172 1.269 1 96.94 38 GLY B CA 1
ATOM 1486 C C . GLY B 1 38 ? 12.539 -26.547 0.554 1 96.94 38 GLY B C 1
ATOM 1487 O O . GLY B 1 38 ? 13.5 -26.125 1.194 1 96.94 38 GLY B O 1
ATOM 1488 N N . GLU B 1 39 ? 12.445 -26.438 -0.772 1 97.12 39 GLU B N 1
ATOM 1489 C CA . GLU B 1 39 ? 13.547 -25.891 -1.562 1 97.12 39 GLU B CA 1
ATOM 1490 C C . GLU B 1 39 ? 13.531 -24.375 -1.563 1 97.12 39 GLU B C 1
ATOM 1492 O O . GLU B 1 39 ? 14.562 -23.734 -1.769 1 97.12 39 GLU B O 1
ATOM 1497 N N . LEU B 1 40 ? 12.359 -23.812 -1.391 1 97.75 40 LEU B N 1
ATOM 1498 C CA . LEU B 1 40 ? 12.133 -22.375 -1.357 1 97.75 40 LEU B CA 1
ATOM 1499 C C . LEU B 1 40 ? 11.242 -21.984 -0.177 1 97.75 40 LEU B C 1
ATOM 1501 O O . LEU B 1 40 ? 10.477 -22.812 0.32 1 97.75 40 LEU B O 1
ATOM 1505 N N . GLU B 1 41 ? 11.469 -20.812 0.269 1 98.69 41 GLU B N 1
ATOM 1506 C CA . GLU B 1 41 ? 10.539 -20.156 1.185 1 98.69 41 GLU B CA 1
ATOM 1507 C C . GLU B 1 41 ? 9.82 -19 0.501 1 98.69 41 GLU B C 1
ATOM 1509 O O . GLU B 1 41 ? 10.461 -18.078 -0.022 1 98.69 41 GLU B O 1
ATOM 1514 N N . LEU B 1 42 ? 8.562 -19.047 0.534 1 98.81 42 LEU B N 1
ATOM 1515 C CA . LEU B 1 42 ? 7.785 -18.047 -0.186 1 98.81 42 LEU B CA 1
ATOM 1516 C C . LEU B 1 42 ? 7.133 -17.062 0.783 1 98.81 42 LEU B C 1
ATOM 1518 O O . LEU B 1 42 ? 6.645 -17.469 1.843 1 98.81 42 LEU B O 1
ATOM 1522 N N . TYR B 1 43 ? 7.203 -15.812 0.359 1 98.94 43 TYR B N 1
ATOM 1523 C CA . TYR B 1 43 ? 6.621 -14.727 1.138 1 98.94 43 TYR B CA 1
ATOM 1524 C C . TYR B 1 43 ? 5.789 -13.805 0.252 1 98.94 43 TYR B C 1
ATOM 1526 O O . TYR B 1 43 ? 6.02 -13.719 -0.956 1 98.94 43 TYR B O 1
ATOM 1534 N N . VAL B 1 44 ? 4.824 -13.203 0.824 1 98.94 44 VAL B N 1
ATOM 1535 C CA . VAL B 1 44 ? 4.133 -12.031 0.296 1 98.94 44 VAL B CA 1
ATOM 1536 C C . VAL B 1 44 ? 4.012 -10.969 1.385 1 98.94 44 VAL B C 1
ATOM 1538 O O . VAL B 1 44 ? 3.889 -11.297 2.568 1 98.94 44 VAL B O 1
ATOM 1541 N N . ASN B 1 45 ? 4.156 -9.695 0.998 1 98.94 45 ASN B N 1
ATOM 1542 C CA . ASN B 1 45 ? 3.848 -8.711 2.029 1 98.94 45 ASN B CA 1
ATOM 1543 C C . ASN B 1 45 ? 2.346 -8.461 2.135 1 98.94 45 ASN B C 1
ATOM 1545 O O . ASN B 1 45 ? 1.586 -8.836 1.239 1 98.94 45 ASN B O 1
ATOM 1549 N N . ALA B 1 46 ? 1.917 -7.906 3.184 1 98.94 46 ALA B N 1
ATOM 1550 C CA . ALA B 1 46 ? 0.496 -7.719 3.467 1 98.94 46 ALA B CA 1
ATOM 1551 C C . ALA B 1 46 ? -0.184 -6.918 2.359 1 98.94 46 ALA B C 1
ATOM 1553 O O . ALA B 1 46 ? -1.342 -7.176 2.021 1 98.94 46 ALA B O 1
ATOM 1554 N N . VAL B 1 47 ? 0.485 -5.973 1.771 1 98.94 47 VAL B N 1
ATOM 1555 C CA . VAL B 1 47 ? -0.099 -5.148 0.716 1 98.94 47 VAL B CA 1
ATOM 1556 C C . VAL B 1 47 ? -0.301 -5.992 -0.543 1 98.94 47 VAL B C 1
ATOM 1558 O O . VAL B 1 47 ? -1.32 -5.863 -1.225 1 98.94 47 VAL B O 1
ATOM 1561 N N . THR B 1 48 ? 0.658 -6.836 -0.854 1 98.88 48 THR B N 1
ATOM 1562 C CA . THR B 1 48 ? 0.525 -7.754 -1.98 1 98.88 48 THR B CA 1
ATOM 1563 C C . THR B 1 48 ? -0.713 -8.633 -1.82 1 98.88 48 THR B C 1
ATOM 1565 O O . THR B 1 48 ? -1.427 -8.891 -2.791 1 98.88 48 THR B O 1
ATOM 1568 N N . LEU B 1 49 ? -0.958 -9.078 -0.615 1 98.81 49 LEU B N 1
ATOM 1569 C CA . LEU B 1 49 ? -2.127 -9.914 -0.368 1 98.81 49 LEU B CA 1
ATOM 1570 C C . LEU B 1 49 ? -3.414 -9.148 -0.653 1 98.81 49 LEU B C 1
ATOM 1572 O O . LEU B 1 49 ? -4.336 -9.68 -1.274 1 98.81 49 LEU B O 1
ATOM 1576 N N . ALA B 1 50 ? -3.525 -7.902 -0.225 1 98.88 50 ALA B N 1
ATOM 1577 C CA . ALA B 1 50 ? -4.688 -7.066 -0.517 1 98.88 50 ALA B CA 1
ATOM 1578 C C . ALA B 1 50 ? -4.887 -6.91 -2.021 1 98.88 50 ALA B C 1
ATOM 1580 O O . ALA B 1 50 ? -6.004 -7.035 -2.523 1 98.88 50 ALA B O 1
ATOM 1581 N N . GLU B 1 51 ? -3.793 -6.656 -2.701 1 98.75 51 GLU B N 1
ATOM 1582 C CA . GLU B 1 51 ? -3.834 -6.512 -4.152 1 98.75 51 GLU B CA 1
ATOM 1583 C C . GLU B 1 51 ? -4.309 -7.801 -4.82 1 98.75 51 GLU B C 1
ATOM 1585 O O . GLU B 1 51 ? -5.074 -7.758 -5.785 1 98.75 51 GLU B O 1
ATOM 1590 N N . THR B 1 52 ? -3.822 -8.867 -4.328 1 98.62 52 THR B N 1
ATOM 1591 C CA . THR B 1 52 ? -4.168 -10.172 -4.891 1 98.62 52 THR B CA 1
ATOM 1592 C C . THR B 1 52 ? -5.672 -10.414 -4.809 1 98.62 52 THR B C 1
ATOM 1594 O O . THR B 1 52 ? -6.277 -10.906 -5.762 1 98.62 52 THR B O 1
ATOM 1597 N N . LEU B 1 53 ? -6.285 -10.016 -3.727 1 98.44 53 LEU B N 1
ATOM 1598 C CA . LEU B 1 53 ? -7.719 -10.219 -3.535 1 98.44 53 LEU B CA 1
ATOM 1599 C C . LEU B 1 53 ? -8.516 -9.492 -4.617 1 98.44 53 LEU B C 1
ATOM 1601 O O . LEU B 1 53 ? -9.344 -10.109 -5.301 1 98.44 53 LEU B O 1
ATOM 1605 N N . TYR B 1 54 ? -8.289 -8.227 -4.812 1 98.19 54 TYR B N 1
ATOM 1606 C CA . TYR B 1 54 ? -9.141 -7.5 -5.742 1 98.19 54 TYR B CA 1
ATOM 1607 C C . TYR B 1 54 ? -8.742 -7.781 -7.184 1 98.19 54 TYR B C 1
ATOM 1609 O O . TYR B 1 54 ? -9.594 -7.809 -8.078 1 98.19 54 TYR B O 1
ATOM 1617 N N . VAL B 1 55 ? -7.453 -8.039 -7.508 1 98.25 55 VAL B N 1
ATOM 1618 C CA . VAL B 1 55 ? -7.012 -8.344 -8.867 1 98.25 55 VAL B CA 1
ATOM 1619 C C . VAL B 1 55 ? -7.559 -9.703 -9.289 1 98.25 55 VAL B C 1
ATOM 1621 O O . VAL B 1 55 ? -8.039 -9.859 -10.414 1 98.25 55 VAL B O 1
ATOM 1624 N N . ALA B 1 56 ? -7.496 -10.664 -8.352 1 98.38 56 ALA B N 1
ATOM 1625 C CA . ALA B 1 56 ? -8.047 -11.984 -8.641 1 98.38 56 ALA B CA 1
ATOM 1626 C C . ALA B 1 56 ? -9.547 -11.914 -8.906 1 98.38 56 ALA B C 1
ATOM 1628 O O . ALA B 1 56 ? -10.055 -12.594 -9.797 1 98.38 56 ALA B O 1
ATOM 1629 N N . SER B 1 57 ? -10.25 -11.117 -8.117 1 98.38 57 SER B N 1
ATOM 1630 C CA . SER B 1 57 ? -11.68 -10.938 -8.328 1 98.38 57 SER B CA 1
ATOM 1631 C C . SER B 1 57 ? -11.969 -10.375 -9.719 1 98.38 57 SER B C 1
ATOM 1633 O O . SER B 1 57 ? -12.883 -10.836 -10.398 1 98.38 57 SER B O 1
ATOM 1635 N N . ARG B 1 58 ? -11.188 -9.461 -10.141 1 97.31 58 ARG B N 1
ATOM 1636 C CA . ARG B 1 58 ? -11.359 -8.852 -11.461 1 97.31 58 ARG B CA 1
ATOM 1637 C C . ARG B 1 58 ? -11.086 -9.852 -12.57 1 97.31 58 ARG B C 1
ATOM 1639 O O . ARG B 1 58 ? -11.812 -9.898 -13.57 1 97.31 58 ARG B O 1
ATOM 1646 N N . ILE B 1 59 ? -10.023 -10.594 -12.391 1 97.19 59 ILE B N 1
ATOM 1647 C CA . ILE B 1 59 ? -9.672 -11.617 -13.359 1 97.19 59 ILE B CA 1
ATOM 1648 C C . ILE B 1 59 ? -10.812 -12.625 -13.484 1 97.19 59 ILE B C 1
ATOM 1650 O O . ILE B 1 59 ? -11.234 -12.969 -14.594 1 97.19 59 ILE B O 1
ATOM 1654 N N . SER B 1 60 ? -11.336 -13.07 -12.344 1 97.12 60 SER B N 1
ATOM 1655 C CA . SER B 1 60 ? -12.43 -14.031 -12.32 1 97.12 60 SER B CA 1
ATOM 1656 C C . SER B 1 60 ? -13.695 -13.453 -12.953 1 97.12 60 SER B C 1
ATOM 1658 O O . SER B 1 60 ? -14.406 -14.141 -13.688 1 97.12 60 SER B O 1
ATOM 1660 N N . ASP B 1 61 ? -13.961 -12.242 -12.641 1 96.62 61 ASP B N 1
ATOM 1661 C CA . ASP B 1 61 ? -15.125 -11.562 -13.211 1 96.62 61 ASP B CA 1
ATOM 1662 C C . ASP B 1 61 ? -15.031 -11.5 -14.734 1 96.62 61 ASP B C 1
ATOM 1664 O O . ASP B 1 61 ? -15.992 -11.805 -15.438 1 96.62 61 ASP B O 1
ATOM 1668 N N . THR B 1 62 ? -13.875 -11.117 -15.234 1 95.94 62 THR B N 1
ATOM 1669 C CA . THR B 1 62 ? -13.641 -11 -16.672 1 95.94 62 THR B CA 1
ATOM 1670 C C . THR B 1 62 ? -13.766 -12.359 -17.344 1 95.94 62 THR B C 1
ATOM 1672 O O . THR B 1 62 ? -14.203 -12.453 -18.5 1 95.94 62 THR B O 1
ATOM 1675 N N . ALA B 1 63 ? -13.438 -13.422 -16.594 1 95.62 63 ALA B N 1
ATOM 1676 C CA . ALA B 1 63 ? -13.477 -14.789 -17.109 1 95.62 63 ALA B CA 1
ATOM 1677 C C . ALA B 1 63 ? -14.891 -15.352 -17.047 1 95.62 63 ALA B C 1
ATOM 1679 O O . ALA B 1 63 ? -15.133 -16.484 -17.5 1 95.62 63 ALA B O 1
ATOM 1680 N N . GLY B 1 64 ? -15.82 -14.656 -16.422 1 95.81 64 GLY B N 1
ATOM 1681 C CA . GLY B 1 64 ? -17.203 -15.078 -16.391 1 95.81 64 GLY B CA 1
ATOM 1682 C C . GLY B 1 64 ? -17.516 -16.047 -15.258 1 95.81 64 GLY B C 1
ATOM 1683 O O . GLY B 1 64 ? -18.484 -16.812 -15.328 1 95.81 64 GLY B O 1
ATOM 1684 N N . VAL B 1 65 ? -16.656 -16 -14.266 1 95.5 65 VAL B N 1
ATOM 1685 C CA . VAL B 1 65 ? -16.875 -16.875 -13.109 1 95.5 65 VAL B CA 1
ATOM 1686 C C . VAL B 1 65 ? -18.141 -16.438 -12.375 1 95.5 65 VAL B C 1
ATOM 1688 O O . VAL B 1 65 ? -18.406 -15.234 -12.234 1 95.5 65 VAL B O 1
ATOM 1691 N N . GLU B 1 66 ? -18.938 -17.344 -11.867 1 97.12 66 GLU B N 1
ATOM 1692 C CA . GLU B 1 66 ? -20.219 -17.078 -11.234 1 97.12 66 GLU B CA 1
ATOM 1693 C C . GLU B 1 66 ? -20.062 -16.266 -9.961 1 97.12 66 GLU B C 1
ATOM 1695 O O . GLU B 1 66 ? -20.844 -15.352 -9.695 1 97.12 66 GLU B O 1
ATOM 1700 N N . ASP B 1 67 ? -19.078 -16.609 -9.172 1 97.88 67 ASP B N 1
ATOM 1701 C CA . ASP B 1 67 ? -18.797 -15.938 -7.906 1 97.88 67 ASP B CA 1
ATOM 1702 C C . ASP B 1 67 ? -17.359 -15.445 -7.848 1 97.88 67 ASP B C 1
ATOM 1704 O O . ASP B 1 67 ? -16.547 -15.961 -7.074 1 97.88 67 ASP B O 1
ATOM 1708 N N . PRO B 1 68 ? -17.047 -14.375 -8.617 1 97.62 68 PRO B N 1
ATOM 1709 C CA . PRO B 1 68 ? -15.68 -13.859 -8.672 1 97.62 68 PRO B CA 1
ATOM 1710 C C . PRO B 1 68 ? -15.117 -13.523 -7.289 1 97.62 68 PRO B C 1
ATOM 1712 O O . PRO B 1 68 ? -13.93 -13.727 -7.035 1 97.62 68 PRO B O 1
ATOM 1715 N N . ASN B 1 69 ? -15.945 -12.984 -6.367 1 96.94 69 ASN B N 1
ATOM 1716 C CA . ASN B 1 69 ? -15.5 -12.633 -5.02 1 96.94 69 ASN B CA 1
ATOM 1717 C C . ASN B 1 69 ? -15.117 -13.875 -4.215 1 96.94 69 ASN B C 1
ATOM 1719 O O . ASN B 1 69 ? -14.109 -13.875 -3.512 1 96.94 69 ASN B O 1
ATOM 1723 N N . GLY B 1 70 ? -16 -14.852 -4.316 1 97.5 70 GLY B N 1
ATOM 1724 C CA . GLY B 1 70 ? -15.695 -16.109 -3.643 1 97.5 70 GLY B CA 1
ATOM 1725 C C . GLY B 1 70 ? -14.414 -16.75 -4.145 1 97.5 70 GLY B C 1
ATOM 1726 O O . GLY B 1 70 ? -13.617 -17.266 -3.354 1 97.5 70 GLY B O 1
ATOM 1727 N N . GLU B 1 71 ? -14.211 -16.719 -5.422 1 97.38 71 GLU B N 1
ATOM 1728 C CA . GLU B 1 71 ? -13 -17.297 -6 1 97.38 71 GLU B CA 1
ATOM 1729 C C . GLU B 1 71 ? -11.758 -16.531 -5.566 1 97.38 71 GLU B C 1
ATOM 1731 O O . GLU B 1 71 ? -10.703 -17.125 -5.324 1 97.38 71 GLU B O 1
ATOM 1736 N N . ALA B 1 72 ? -11.875 -15.227 -5.535 1 98.25 72 ALA B N 1
ATOM 1737 C CA . ALA B 1 72 ? -10.75 -14.398 -5.082 1 98.25 72 ALA B CA 1
ATOM 1738 C C . ALA B 1 72 ? -10.383 -14.727 -3.637 1 98.25 72 ALA B C 1
ATOM 1740 O O . ALA B 1 72 ? -9.203 -14.805 -3.293 1 98.25 72 ALA B O 1
ATOM 1741 N N . ARG B 1 73 ? -11.375 -14.93 -2.768 1 97.81 73 ARG B N 1
ATOM 1742 C CA . ARG B 1 73 ? -11.141 -15.297 -1.374 1 97.81 73 ARG B CA 1
ATOM 1743 C C . ARG B 1 73 ? -10.469 -16.656 -1.267 1 97.81 73 ARG B C 1
ATOM 1745 O O . ARG B 1 73 ? -9.555 -16.844 -0.463 1 97.81 73 ARG B O 1
ATOM 1752 N N . ASN B 1 74 ? -10.938 -17.578 -2.084 1 98.12 74 ASN B N 1
ATOM 1753 C CA . ASN B 1 74 ? -10.32 -18.906 -2.119 1 98.12 74 ASN B CA 1
ATOM 1754 C C . ASN B 1 74 ? -8.852 -18.828 -2.537 1 98.12 74 ASN B C 1
ATOM 1756 O O . ASN B 1 74 ? -8 -19.516 -1.957 1 98.12 74 ASN B O 1
ATOM 1760 N N . PHE B 1 75 ? -8.656 -18 -3.51 1 98.38 75 PHE B N 1
ATOM 1761 C CA . PHE B 1 75 ? -7.289 -17.859 -4 1 98.38 75 PHE B CA 1
ATOM 1762 C C . PHE B 1 75 ? -6.395 -17.219 -2.945 1 98.38 75 PHE B C 1
ATOM 1764 O O . PHE B 1 75 ? -5.266 -17.672 -2.727 1 98.38 75 PHE B O 1
ATOM 1771 N N . ALA B 1 76 ? -6.855 -16.141 -2.301 1 98.19 76 ALA B N 1
ATOM 1772 C CA . ALA B 1 76 ? -6.094 -15.508 -1.226 1 98.19 76 ALA B CA 1
ATOM 1773 C C . ALA B 1 76 ? -5.789 -16.516 -0.111 1 98.19 76 ALA B C 1
ATOM 1775 O O . ALA B 1 76 ? -4.68 -16.516 0.434 1 98.19 76 ALA B O 1
ATOM 1776 N N . THR B 1 77 ? -6.762 -17.328 0.247 1 98.12 77 THR B N 1
ATOM 1777 C CA . THR B 1 77 ? -6.566 -18.375 1.252 1 98.12 77 THR B CA 1
ATOM 1778 C C . THR B 1 77 ? -5.508 -19.375 0.796 1 98.12 77 THR B C 1
ATOM 1780 O O . THR B 1 77 ? -4.645 -19.766 1.581 1 98.12 77 THR B O 1
ATOM 1783 N N . TRP B 1 78 ? -5.617 -19.75 -0.459 1 98.12 78 TRP B N 1
ATOM 1784 C CA . TRP B 1 78 ? -4.625 -20.641 -1.047 1 98.12 78 TRP B CA 1
ATOM 1785 C C . TRP B 1 78 ? -3.223 -20.047 -0.938 1 98.12 78 TRP B C 1
ATOM 1787 O O . TRP B 1 78 ? -2.277 -20.734 -0.55 1 98.12 78 TRP B O 1
ATOM 1797 N N . VAL B 1 79 ? -3.084 -18.797 -1.208 1 98.5 79 VAL B N 1
ATOM 1798 C CA . VAL B 1 79 ? -1.802 -18.094 -1.139 1 98.5 79 VAL B CA 1
ATOM 1799 C C . VAL B 1 79 ? -1.284 -18.109 0.298 1 98.5 79 VAL B C 1
ATOM 1801 O O . VAL B 1 79 ? -0.119 -18.438 0.542 1 98.5 79 VAL B O 1
ATOM 1804 N N . THR B 1 80 ? -2.166 -17.812 1.302 1 98.5 80 THR B N 1
ATOM 1805 C CA . THR B 1 80 ? -1.727 -17.656 2.686 1 98.5 80 THR B CA 1
ATOM 1806 C C . THR B 1 80 ? -1.368 -19.016 3.289 1 98.5 80 THR B C 1
ATOM 1808 O O . THR B 1 80 ? -0.688 -19.078 4.316 1 98.5 80 THR B O 1
ATOM 1811 N N . ARG B 1 81 ? -1.769 -20.094 2.654 1 98.19 81 ARG B N 1
ATOM 1812 C CA . ARG B 1 81 ? -1.411 -21.438 3.102 1 98.19 81 ARG B CA 1
ATOM 1813 C C . ARG B 1 81 ? -0.054 -21.844 2.545 1 98.19 81 ARG B C 1
ATOM 1815 O O . ARG B 1 81 ? 0.572 -22.781 3.057 1 98.19 81 ARG B O 1
ATOM 1822 N N . ARG B 1 82 ? 0.397 -21.141 1.571 1 98.44 82 ARG B N 1
ATOM 1823 C CA . ARG B 1 82 ? 1.562 -21.625 0.833 1 98.44 82 ARG B CA 1
ATOM 1824 C C . ARG B 1 82 ? 2.689 -20.594 0.868 1 98.44 82 ARG B C 1
ATOM 1826 O O . ARG B 1 82 ? 3.83 -20.906 0.521 1 98.44 82 ARG B O 1
ATOM 1833 N N . ALA B 1 83 ? 2.404 -19.406 1.264 1 98.69 83 ALA B N 1
ATOM 1834 C CA . ALA B 1 83 ? 3.389 -18.344 1.443 1 98.69 83 ALA B CA 1
ATOM 1835 C C . ALA B 1 83 ? 3.17 -17.609 2.764 1 98.69 83 ALA B C 1
ATOM 1837 O O . ALA B 1 83 ? 2.027 -17.359 3.166 1 98.69 83 ALA B O 1
ATOM 1838 N N . ASP B 1 84 ? 4.23 -17.297 3.473 1 98.81 84 ASP B N 1
ATOM 1839 C CA . ASP B 1 84 ? 4.125 -16.516 4.699 1 98.81 84 ASP B CA 1
ATOM 1840 C C . ASP B 1 84 ? 3.836 -15.039 4.391 1 98.81 84 ASP B C 1
ATOM 1842 O O . ASP B 1 84 ? 4.461 -14.453 3.508 1 98.81 84 ASP B O 1
ATOM 1846 N N . VAL B 1 85 ? 2.9 -14.438 5.113 1 98.88 85 VAL B N 1
ATOM 1847 C CA . VAL B 1 85 ? 2.576 -13.023 4.938 1 98.88 85 VAL B CA 1
ATOM 1848 C C . VAL B 1 85 ? 3.445 -12.18 5.863 1 98.88 85 VAL B C 1
ATOM 1850 O O . VAL B 1 85 ? 3.455 -12.383 7.078 1 98.88 85 VAL B O 1
ATOM 1853 N N . VAL B 1 86 ? 4.184 -11.258 5.32 1 98.88 86 VAL B N 1
ATOM 1854 C CA . VAL B 1 86 ? 5.043 -10.359 6.082 1 98.88 86 VAL B CA 1
ATOM 1855 C C . VAL B 1 86 ? 4.328 -9.031 6.309 1 98.88 86 VAL B C 1
ATOM 1857 O O . VAL B 1 86 ? 3.834 -8.414 5.363 1 98.88 86 VAL B O 1
ATOM 1860 N N . ASP B 1 87 ? 4.238 -8.609 7.57 1 98.94 87 ASP B N 1
ATOM 1861 C CA . ASP B 1 87 ? 3.674 -7.301 7.875 1 98.94 87 ASP B CA 1
ATOM 1862 C C . ASP B 1 87 ? 4.496 -6.188 7.23 1 98.94 87 ASP B C 1
ATOM 1864 O O . ASP B 1 87 ? 5.719 -6.297 7.117 1 98.94 87 ASP B O 1
ATOM 1868 N N . VAL B 1 88 ? 3.797 -5.172 6.773 1 98.94 88 VAL B N 1
ATOM 1869 C CA . VAL B 1 88 ? 4.5 -3.941 6.418 1 98.94 88 VAL B CA 1
ATOM 1870 C C . VAL B 1 88 ? 4.633 -3.049 7.652 1 98.94 88 VAL B C 1
ATOM 1872 O O . VAL B 1 88 ? 3.633 -2.553 8.18 1 98.94 88 VAL B O 1
ATOM 1875 N N . ASP B 1 89 ? 5.84 -2.895 8.07 1 98.81 89 ASP B N 1
ATOM 1876 C CA . ASP B 1 89 ? 6.098 -2.09 9.258 1 98.81 89 ASP B CA 1
ATOM 1877 C C . ASP B 1 89 ? 6.773 -0.771 8.898 1 98.81 89 ASP B C 1
ATOM 1879 O O . ASP B 1 89 ? 6.914 -0.445 7.715 1 98.81 89 ASP B O 1
ATOM 1883 N N . ILE B 1 90 ? 7.078 -0.021 9.922 1 98.62 90 ILE B N 1
ATOM 1884 C CA . ILE B 1 90 ? 7.609 1.325 9.734 1 98.62 90 ILE B CA 1
ATOM 1885 C C . ILE B 1 90 ? 8.922 1.261 8.953 1 98.62 90 ILE B C 1
ATOM 1887 O O . ILE B 1 90 ? 9.172 2.092 8.078 1 98.62 90 ILE B O 1
ATOM 1891 N N . HIS B 1 91 ? 9.75 0.3 9.172 1 98.44 91 HIS B N 1
ATOM 1892 C CA . HIS B 1 91 ? 11.039 0.202 8.508 1 98.44 91 HIS B CA 1
ATOM 1893 C C . HIS B 1 91 ? 10.875 -0.125 7.023 1 98.44 91 HIS B C 1
ATOM 1895 O O . HIS B 1 91 ? 11.516 0.494 6.172 1 98.44 91 HIS B O 1
ATOM 1901 N N . THR B 1 92 ? 10.031 -1.11 6.777 1 98.81 92 THR B N 1
ATOM 1902 C CA . THR B 1 92 ? 9.719 -1.444 5.391 1 98.81 92 THR B CA 1
ATOM 1903 C C . THR B 1 92 ? 9.109 -0.243 4.672 1 98.81 92 THR B C 1
ATOM 1905 O O . THR B 1 92 ? 9.453 0.031 3.518 1 98.81 92 THR B O 1
ATOM 1908 N N . SER B 1 93 ? 8.25 0.446 5.348 1 98.69 93 SER B N 1
ATOM 1909 C CA . SER B 1 93 ? 7.543 1.593 4.789 1 98.69 93 SER B CA 1
ATOM 1910 C C . SER B 1 93 ? 8.508 2.713 4.418 1 98.69 93 SER B C 1
ATOM 1912 O O . SER B 1 93 ? 8.43 3.277 3.326 1 98.69 93 SER B O 1
ATOM 1914 N N . ILE B 1 94 ? 9.414 3.033 5.32 1 98.5 94 ILE B N 1
ATOM 1915 C CA . ILE B 1 94 ? 10.367 4.113 5.09 1 98.5 94 ILE B CA 1
ATOM 1916 C C . ILE B 1 94 ? 11.266 3.766 3.906 1 98.5 94 ILE B C 1
ATOM 1918 O O . ILE B 1 94 ? 11.461 4.586 3.006 1 98.5 94 ILE B O 1
ATOM 1922 N N . PHE B 1 95 ? 11.773 2.586 3.867 1 98.75 95 PHE B N 1
ATOM 1923 C CA . PHE B 1 95 ? 12.625 2.17 2.762 1 98.75 95 PHE B CA 1
ATOM 1924 C C . PHE B 1 95 ? 11.852 2.182 1.447 1 98.75 95 PHE B C 1
ATOM 1926 O O . PHE B 1 95 ? 12.367 2.635 0.423 1 98.75 95 PHE B O 1
ATOM 1933 N N . ALA B 1 96 ? 10.609 1.697 1.451 1 98.88 96 ALA B N 1
ATOM 1934 C CA . ALA B 1 96 ? 9.781 1.698 0.247 1 98.88 96 ALA B CA 1
ATOM 1935 C C . ALA B 1 96 ? 9.547 3.121 -0.254 1 98.88 96 ALA B C 1
ATOM 1937 O O . ALA B 1 96 ? 9.57 3.371 -1.462 1 98.88 96 ALA B O 1
ATOM 1938 N N . GLY B 1 97 ? 9.234 4.031 0.681 1 98.75 97 GLY B N 1
ATOM 1939 C CA . GLY B 1 97 ? 9.094 5.426 0.298 1 98.75 97 GLY B CA 1
ATOM 1940 C C . GLY B 1 97 ? 10.328 5.996 -0.362 1 98.75 97 GLY B C 1
ATOM 1941 O O . GLY B 1 97 ? 10.234 6.727 -1.351 1 98.75 97 GLY B O 1
ATOM 1942 N N . GLU B 1 98 ? 11.5 5.656 0.166 1 98.5 98 GLU B N 1
ATOM 1943 C CA . GLU B 1 98 ? 12.766 6.094 -0.42 1 98.5 98 GLU B CA 1
ATOM 1944 C C . GLU B 1 98 ? 12.953 5.516 -1.818 1 98.5 98 GLU B C 1
ATOM 1946 O O . GLU B 1 98 ? 13.398 6.211 -2.73 1 98.5 98 GLU B O 1
ATOM 1951 N N . LEU B 1 99 ? 12.648 4.277 -1.979 1 98.69 99 LEU B N 1
ATOM 1952 C CA . LEU B 1 99 ? 12.734 3.641 -3.289 1 98.69 99 LEU B CA 1
ATOM 1953 C C . LEU B 1 99 ? 11.812 4.332 -4.289 1 98.69 99 LEU B C 1
ATOM 1955 O O . LEU B 1 99 ? 12.195 4.551 -5.441 1 98.69 99 LEU B O 1
ATOM 1959 N N . LYS B 1 100 ? 10.586 4.629 -3.844 1 98.44 100 LYS B N 1
ATOM 1960 C CA . LYS B 1 100 ? 9.617 5.273 -4.727 1 98.44 100 LYS B CA 1
ATOM 1961 C C . LYS B 1 100 ? 10.148 6.602 -5.25 1 98.44 100 LYS B C 1
ATOM 1963 O O . LYS B 1 100 ? 9.984 6.922 -6.43 1 98.44 100 LYS B O 1
ATOM 1968 N N . LYS B 1 101 ? 10.773 7.344 -4.383 1 97.06 101 LYS B N 1
ATOM 1969 C CA . LYS B 1 101 ? 11.359 8.625 -4.773 1 97.06 101 LYS B CA 1
ATOM 1970 C C . LYS B 1 101 ? 12.453 8.43 -5.82 1 97.06 101 LYS B C 1
ATOM 1972 O O . LYS B 1 101 ? 12.562 9.219 -6.762 1 97.06 101 LYS B O 1
ATOM 1977 N N . ARG B 1 102 ? 13.18 7.379 -5.633 1 96.31 102 ARG B N 1
ATOM 1978 C CA . ARG B 1 102 ? 14.375 7.148 -6.441 1 96.31 102 ARG B CA 1
ATOM 1979 C C . ARG B 1 102 ? 14.023 6.445 -7.75 1 96.31 102 ARG B C 1
ATOM 1981 O O . ARG B 1 102 ? 14.484 6.855 -8.82 1 96.31 102 ARG B O 1
ATOM 1988 N N . LEU B 1 103 ? 13.195 5.438 -7.695 1 97.88 103 LEU B N 1
ATOM 1989 C CA . LEU B 1 103 ? 12.945 4.559 -8.836 1 97.88 103 LEU B CA 1
ATOM 1990 C C . LEU B 1 103 ? 11.766 5.062 -9.656 1 97.88 103 LEU B C 1
ATOM 1992 O O . LEU B 1 103 ? 11.641 4.727 -10.836 1 97.88 103 LEU B O 1
ATOM 1996 N N . LYS B 1 104 ? 10.844 5.727 -9.023 1 96.44 104 LYS B N 1
ATOM 1997 C CA . LYS B 1 104 ? 9.656 6.281 -9.664 1 96.44 104 LYS B CA 1
ATOM 1998 C C . LYS B 1 104 ? 8.781 5.18 -10.242 1 96.44 104 LYS B C 1
ATOM 2000 O O . LYS B 1 104 ? 8.227 5.332 -11.336 1 96.44 104 LYS B O 1
ATOM 2005 N N . ILE B 1 105 ? 8.742 4.047 -9.555 1 98.06 105 ILE B N 1
ATOM 2006 C CA . ILE B 1 105 ? 7.828 2.967 -9.898 1 98.06 105 ILE B CA 1
ATOM 2007 C C . ILE B 1 105 ? 6.684 2.914 -8.891 1 98.06 105 ILE B C 1
ATOM 2009 O O . ILE B 1 105 ? 6.648 3.707 -7.941 1 98.06 105 ILE B O 1
ATOM 2013 N N . ALA B 1 106 ? 5.703 2.033 -9.039 1 97.69 106 ALA B N 1
ATOM 2014 C CA . ALA B 1 106 ? 4.523 1.967 -8.18 1 97.69 106 ALA B CA 1
ATOM 2015 C C . ALA B 1 106 ? 4.914 1.634 -6.742 1 97.69 106 ALA B C 1
ATOM 2017 O O . ALA B 1 106 ? 5.82 0.829 -6.508 1 97.69 106 ALA B O 1
ATOM 2018 N N . LEU B 1 107 ? 4.238 2.23 -5.84 1 98.44 107 LEU B N 1
ATOM 2019 C CA . LEU B 1 107 ? 4.547 2.041 -4.43 1 98.44 107 LEU B CA 1
ATOM 2020 C C . LEU B 1 107 ? 4.422 0.572 -4.039 1 98.44 107 LEU B C 1
ATOM 2022 O O . LEU B 1 107 ? 5.266 0.048 -3.305 1 98.44 107 LEU B O 1
ATOM 2026 N N . PRO B 1 108 ? 3.373 -0.194 -4.496 1 98.56 108 PRO B N 1
ATOM 2027 C CA . P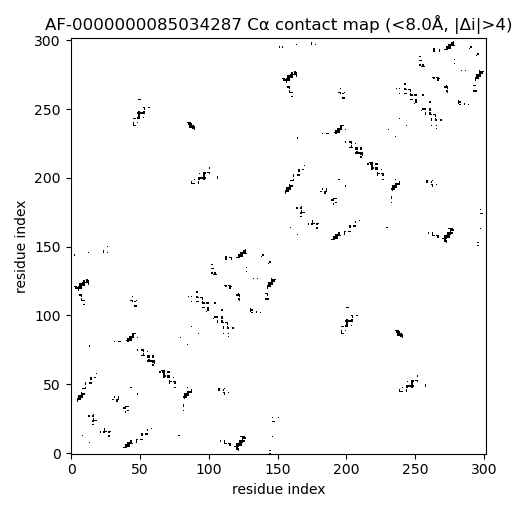RO B 1 108 ? 3.305 -1.613 -4.141 1 98.56 108 PRO B CA 1
ATOM 2028 C C . PRO B 1 108 ? 4.539 -2.395 -4.586 1 98.56 108 PRO B C 1
ATOM 2030 O O . PRO B 1 108 ? 4.977 -3.312 -3.893 1 98.56 108 PRO B O 1
ATOM 2033 N N . ASP B 1 109 ? 5.117 -2.037 -5.699 1 98.69 109 ASP B N 1
ATOM 2034 C CA . ASP B 1 109 ? 6.34 -2.691 -6.16 1 98.69 109 ASP B CA 1
ATOM 2035 C C . ASP B 1 109 ? 7.512 -2.375 -5.238 1 98.69 109 ASP B C 1
ATOM 2037 O O . ASP B 1 109 ? 8.328 -3.25 -4.934 1 98.69 109 ASP B O 1
ATOM 2041 N N . CYS B 1 110 ? 7.586 -1.123 -4.82 1 98.94 110 CYS B N 1
ATOM 2042 C CA . CYS B 1 110 ? 8.617 -0.724 -3.871 1 98.94 110 CYS B CA 1
ATOM 2043 C C . CYS B 1 110 ? 8.484 -1.495 -2.562 1 98.94 110 CYS B C 1
ATOM 2045 O O . CYS B 1 110 ? 9.484 -1.849 -1.94 1 98.94 110 CYS B O 1
ATOM 2047 N N . LEU B 1 111 ? 7.266 -1.734 -2.16 1 98.94 111 LEU B N 1
ATOM 2048 C CA . LEU B 1 111 ? 7.02 -2.469 -0.925 1 98.94 111 LEU B CA 1
ATOM 2049 C C . LEU B 1 111 ? 7.473 -3.92 -1.056 1 98.94 111 LEU B C 1
ATOM 2051 O O . LEU B 1 111 ? 7.949 -4.516 -0.086 1 98.94 111 LEU B O 1
ATOM 2055 N N . VAL B 1 112 ? 7.32 -4.5 -2.238 1 98.94 112 VAL B N 1
ATOM 2056 C CA . VAL B 1 112 ? 7.801 -5.855 -2.471 1 98.94 112 VAL B CA 1
ATOM 2057 C C . VAL B 1 112 ? 9.32 -5.891 -2.352 1 98.94 112 VAL B C 1
ATOM 2059 O O . VAL B 1 112 ? 9.875 -6.746 -1.655 1 98.94 112 VAL B O 1
ATOM 2062 N N . ILE B 1 113 ? 10.016 -4.973 -2.957 1 98.94 113 ILE B N 1
ATOM 2063 C CA . ILE B 1 113 ? 11.469 -4.898 -2.906 1 98.94 113 ILE B CA 1
ATOM 2064 C C . ILE B 1 113 ? 11.922 -4.648 -1.471 1 98.94 113 ILE B C 1
ATOM 2066 O O . ILE B 1 113 ? 12.852 -5.301 -0.984 1 98.94 113 ILE B O 1
ATOM 2070 N N . ALA B 1 114 ? 11.242 -3.729 -0.793 1 98.94 114 ALA B N 1
ATOM 2071 C CA . ALA B 1 114 ? 11.586 -3.398 0.587 1 98.94 114 ALA B CA 1
ATOM 2072 C C . ALA B 1 114 ? 11.398 -4.605 1.504 1 98.94 114 ALA B C 1
ATOM 2074 O O . ALA B 1 114 ? 12.211 -4.844 2.404 1 98.94 114 ALA B O 1
ATOM 2075 N N . THR B 1 115 ? 10.32 -5.316 1.316 1 98.94 115 THR B N 1
ATOM 2076 C CA . THR B 1 115 ? 10.055 -6.508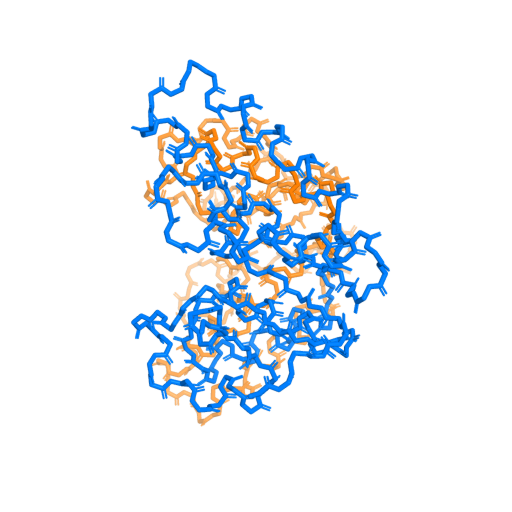 2.113 1 98.94 115 THR B CA 1
ATOM 2077 C C . THR B 1 115 ? 11.141 -7.562 1.882 1 98.94 115 THR B C 1
ATOM 2079 O O . THR B 1 115 ? 11.633 -8.172 2.832 1 98.94 115 THR B O 1
ATOM 2082 N N . ALA B 1 116 ? 11.508 -7.777 0.604 1 98.81 116 ALA B N 1
ATOM 2083 C CA . ALA B 1 116 ? 12.555 -8.742 0.281 1 98.81 116 ALA B CA 1
ATOM 2084 C C . ALA B 1 116 ? 13.867 -8.375 0.969 1 98.81 116 ALA B C 1
ATOM 2086 O O . ALA B 1 116 ? 14.523 -9.227 1.562 1 98.81 116 ALA B O 1
ATOM 2087 N N . ARG B 1 117 ? 14.203 -7.125 0.902 1 98.38 117 ARG B N 1
ATOM 2088 C CA . ARG B 1 117 ? 15.414 -6.66 1.568 1 98.38 117 ARG B CA 1
ATOM 2089 C C . ARG B 1 117 ? 15.367 -6.957 3.064 1 98.38 117 ARG B C 1
ATOM 2091 O O . ARG B 1 117 ? 16.359 -7.41 3.645 1 98.38 117 ARG B O 1
ATOM 2098 N N . ARG B 1 118 ? 14.273 -6.672 3.695 1 98.38 118 ARG B N 1
ATOM 2099 C CA . ARG B 1 118 ? 14.109 -6.836 5.137 1 98.38 118 ARG B CA 1
ATOM 2100 C C . ARG B 1 118 ? 14.336 -8.289 5.551 1 98.38 118 ARG B C 1
ATOM 2102 O O . ARG B 1 118 ? 14.93 -8.555 6.598 1 98.38 118 ARG B O 1
ATOM 2109 N N . ILE B 1 119 ? 13.938 -9.227 4.777 1 98 119 ILE B N 1
ATOM 2110 C CA . ILE B 1 119 ? 13.969 -10.617 5.23 1 98 119 ILE B CA 1
ATOM 2111 C C . ILE B 1 119 ? 15.109 -11.359 4.543 1 98 119 ILE B C 1
ATOM 2113 O O . ILE B 1 119 ? 15.25 -12.57 4.691 1 98 119 ILE B O 1
ATOM 2117 N N . GLY B 1 120 ? 15.93 -10.609 3.787 1 97.62 120 GLY B N 1
ATOM 2118 C CA . GLY B 1 120 ? 17.062 -11.219 3.111 1 97.62 120 GLY B CA 1
ATOM 2119 C C . GLY B 1 120 ? 16.656 -12.141 1.979 1 97.62 120 GLY B C 1
ATOM 2120 O O . GLY B 1 120 ? 17.172 -13.258 1.86 1 97.62 120 GLY B O 1
ATOM 2121 N N . GLY B 1 121 ? 15.633 -11.727 1.177 1 98.19 121 GLY B N 1
ATOM 2122 C CA . GLY B 1 121 ? 15.133 -12.531 0.074 1 98.19 121 GLY B CA 1
ATOM 2123 C C . GLY B 1 121 ? 15.195 -11.812 -1.263 1 98.19 121 GLY B C 1
ATOM 2124 O O . GLY B 1 121 ? 15.875 -10.797 -1.398 1 98.19 121 GLY B O 1
ATOM 2125 N N . THR B 1 122 ? 14.531 -12.383 -2.283 1 98.44 122 THR B N 1
ATOM 2126 C CA . THR B 1 122 ? 14.438 -11.859 -3.641 1 98.44 122 THR B CA 1
ATOM 2127 C C . THR B 1 122 ? 13.008 -11.43 -3.957 1 98.44 122 THR B C 1
ATOM 2129 O O . THR B 1 122 ? 12.062 -12.195 -3.762 1 98.44 122 THR B O 1
ATOM 2132 N N . ALA B 1 123 ? 12.891 -10.188 -4.363 1 98.75 123 ALA B N 1
ATOM 2133 C CA . ALA B 1 123 ? 11.609 -9.758 -4.906 1 98.75 123 ALA B CA 1
ATOM 2134 C C . ALA B 1 123 ? 11.367 -10.352 -6.289 1 98.75 123 ALA B C 1
ATOM 2136 O O . ALA B 1 123 ? 12.188 -10.188 -7.195 1 98.75 123 ALA B O 1
ATOM 2137 N N . LEU B 1 124 ? 10.297 -11.023 -6.465 1 98.62 124 LEU B N 1
ATOM 2138 C CA . LEU B 1 124 ? 10.016 -11.648 -7.754 1 98.62 124 LEU B CA 1
ATOM 2139 C C . LEU B 1 124 ? 8.805 -11.008 -8.414 1 98.62 124 LEU B C 1
ATOM 2141 O O . LEU B 1 124 ? 7.691 -11.07 -7.887 1 98.62 124 LEU B O 1
ATOM 2145 N N . PHE B 1 125 ? 9.008 -10.422 -9.539 1 98.56 125 PHE B N 1
ATOM 2146 C CA . PHE B 1 125 ? 7.98 -9.844 -10.398 1 98.56 125 PHE B CA 1
ATOM 2147 C C . PHE B 1 125 ? 7.742 -10.719 -11.617 1 98.56 125 PHE B C 1
ATOM 2149 O O . PHE B 1 125 ? 8.57 -11.562 -11.961 1 98.56 125 PHE B O 1
ATOM 2156 N N . LYS B 1 126 ? 6.59 -10.562 -12.219 1 97.88 126 LYS B N 1
ATOM 2157 C CA . LYS B 1 126 ? 6.309 -11.344 -13.422 1 97.88 126 LYS B CA 1
ATOM 2158 C C . LYS B 1 126 ? 7.219 -10.93 -14.578 1 97.88 126 LYS B C 1
ATOM 2160 O O . LYS B 1 126 ? 7.863 -11.781 -15.203 1 97.88 126 LYS B O 1
ATOM 2165 N N . LYS B 1 127 ? 7.188 -9.641 -14.836 1 97.06 127 LYS B N 1
ATOM 2166 C CA . LYS B 1 127 ? 7.934 -9.086 -15.953 1 97.06 127 LYS B CA 1
ATOM 2167 C C . LYS B 1 127 ? 8.289 -7.621 -15.711 1 97.06 127 LYS B C 1
ATOM 2169 O O . LYS B 1 127 ? 7.801 -7.012 -14.758 1 97.06 127 LYS B O 1
ATOM 2174 N N . ILE B 1 128 ? 9.172 -7.121 -16.547 1 97.19 128 ILE B N 1
ATOM 2175 C CA . ILE B 1 128 ? 9.523 -5.703 -16.5 1 97.19 128 ILE B CA 1
ATOM 2176 C C . ILE B 1 128 ? 8.383 -4.871 -17.078 1 97.19 128 ILE B C 1
ATOM 2178 O O . ILE B 1 128 ? 8.148 -4.883 -18.297 1 97.19 128 ILE B O 1
ATOM 2182 N N . GLU B 1 129 ? 7.699 -4.195 -16.234 1 96.62 129 GLU B N 1
ATOM 2183 C CA . GLU B 1 129 ? 6.617 -3.33 -16.703 1 96.62 129 GLU B CA 1
ATOM 2184 C C . GLU B 1 129 ? 7.164 -2.037 -17.297 1 96.62 129 GLU B C 1
ATOM 2186 O O . GLU B 1 129 ? 8.32 -1.676 -17.062 1 96.62 129 GLU B O 1
ATOM 2191 N N . LYS B 1 130 ? 6.348 -1.365 -18.031 1 96.31 130 LYS B N 1
ATOM 2192 C CA . LYS B 1 130 ? 6.746 -0.149 -18.734 1 96.31 130 LYS B CA 1
ATOM 2193 C C . LYS B 1 130 ? 7.371 0.86 -17.766 1 96.31 130 LYS B C 1
ATOM 2195 O O . LYS B 1 130 ? 8.398 1.464 -18.078 1 96.31 130 LYS B O 1
ATOM 2200 N N . GLU B 1 131 ? 6.793 1.021 -16.625 1 96.12 131 GLU B N 1
ATOM 2201 C CA . GLU B 1 131 ? 7.238 2.053 -15.695 1 96.12 131 GLU B CA 1
ATOM 2202 C C . GLU B 1 131 ? 8.547 1.658 -15.023 1 96.12 131 GLU B C 1
ATOM 2204 O O . GLU B 1 131 ? 9.203 2.49 -14.391 1 96.12 131 GLU B O 1
ATOM 2209 N N . MET B 1 132 ? 8.922 0.391 -15.195 1 97.94 132 MET B N 1
ATOM 2210 C CA . MET B 1 132 ? 10.133 -0.11 -14.547 1 97.94 132 MET B CA 1
ATOM 2211 C C . MET B 1 132 ? 11.336 0.028 -15.461 1 97.94 132 MET B C 1
ATOM 2213 O O . MET B 1 132 ? 12.484 -0.109 -15.016 1 97.94 132 MET B O 1
ATOM 2217 N N . ARG B 1 133 ? 11.133 0.295 -16.719 1 97.62 133 ARG B N 1
ATOM 2218 C CA . ARG B 1 133 ? 12.156 0.175 -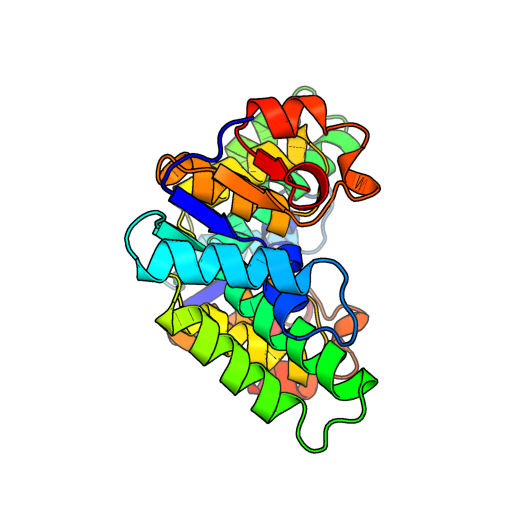17.75 1 97.62 133 ARG B CA 1
ATOM 2219 C C . ARG B 1 133 ? 13.352 1.066 -17.453 1 97.62 133 ARG B C 1
ATOM 2221 O O . ARG B 1 133 ? 14.5 0.64 -17.578 1 97.62 133 ARG B O 1
ATOM 2228 N N . ASP B 1 134 ? 13.094 2.311 -17.016 1 97.31 134 ASP B N 1
ATOM 2229 C CA . ASP B 1 134 ? 14.172 3.258 -16.781 1 97.31 134 ASP B CA 1
ATOM 2230 C C . ASP B 1 134 ? 14.969 2.877 -15.531 1 97.31 134 ASP B C 1
ATOM 2232 O O . ASP B 1 134 ? 16.109 3.309 -15.359 1 97.31 134 ASP B O 1
ATOM 2236 N N . ALA B 1 135 ? 14.352 2.068 -14.617 1 98.06 135 ALA B N 1
ATOM 2237 C CA . ALA B 1 135 ? 14.961 1.772 -13.328 1 98.06 135 ALA B CA 1
ATOM 2238 C C . ALA B 1 135 ? 15.375 0.306 -13.242 1 98.06 135 ALA B C 1
ATOM 2240 O O . ALA B 1 135 ? 15.781 -0.169 -12.18 1 98.06 135 ALA B O 1
ATOM 2241 N N . VAL B 1 136 ? 15.297 -0.457 -14.305 1 97.69 136 VAL B N 1
ATOM 2242 C CA . VAL B 1 136 ? 15.375 -1.913 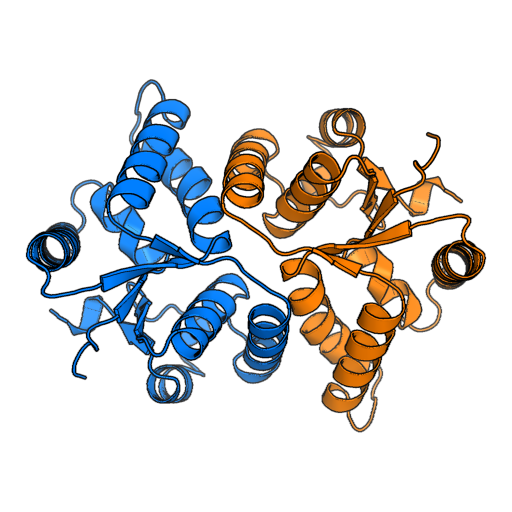-14.273 1 97.69 136 VAL B CA 1
ATOM 2243 C C . VAL B 1 136 ? 16.734 -2.348 -13.734 1 97.69 136 VAL B C 1
ATOM 2245 O O . VAL B 1 136 ? 16.828 -3.309 -12.969 1 97.69 136 VAL B O 1
ATOM 2248 N N . ASP B 1 137 ? 17.844 -1.73 -14.125 1 97.44 137 ASP B N 1
ATOM 2249 C CA . ASP B 1 137 ? 19.188 -2.092 -13.648 1 97.44 137 ASP B CA 1
ATOM 2250 C C . ASP B 1 137 ? 19.281 -1.917 -12.133 1 97.44 137 ASP B C 1
ATOM 2252 O O . ASP B 1 137 ? 19.859 -2.764 -11.445 1 97.44 137 ASP B O 1
ATOM 2256 N N . GLU B 1 138 ? 18.766 -0.833 -11.625 1 98.19 138 GLU B N 1
ATOM 2257 C CA . GLU B 1 138 ? 18.781 -0.586 -10.18 1 98.19 138 GLU B CA 1
ATOM 2258 C C . GLU B 1 138 ? 17.891 -1.587 -9.445 1 98.19 138 GLU B C 1
ATOM 2260 O O . GLU B 1 138 ? 18.234 -2.039 -8.352 1 98.19 138 GLU B O 1
ATOM 2265 N N . ILE B 1 139 ? 16.766 -1.911 -10.039 1 98.44 139 ILE B N 1
ATOM 2266 C CA . ILE B 1 139 ? 15.844 -2.883 -9.453 1 98.44 139 ILE B CA 1
ATOM 2267 C C . ILE B 1 139 ? 16.531 -4.238 -9.328 1 98.44 139 ILE B C 1
ATOM 2269 O O . ILE B 1 139 ? 16.438 -4.898 -8.289 1 98.44 139 ILE B O 1
ATOM 2273 N N . ARG B 1 140 ? 17.359 -4.633 -10.273 1 96.88 140 ARG B N 1
ATOM 2274 C CA . ARG B 1 140 ? 18.125 -5.875 -10.234 1 96.88 140 ARG B CA 1
ATOM 2275 C C . ARG B 1 140 ? 19.203 -5.82 -9.172 1 96.88 140 ARG B C 1
ATOM 2277 O O . ARG B 1 140 ? 19.438 -6.801 -8.461 1 96.88 140 ARG B O 1
ATOM 2284 N N . ARG B 1 141 ? 19.844 -4.688 -9.078 1 97.44 141 ARG B N 1
ATOM 2285 C CA . ARG B 1 141 ? 20.891 -4.52 -8.078 1 97.44 141 ARG B CA 1
ATOM 2286 C C . ARG B 1 141 ? 20.328 -4.633 -6.664 1 97.44 141 ARG B C 1
ATOM 2288 O O . ARG B 1 141 ? 21.031 -5.039 -5.742 1 97.44 141 ARG B O 1
ATOM 2295 N N . LEU B 1 142 ? 19.031 -4.285 -6.551 1 98.12 142 LEU B N 1
ATOM 2296 C CA . LEU B 1 142 ? 18.359 -4.367 -5.254 1 98.12 142 LEU B CA 1
ATOM 2297 C C . LEU B 1 142 ? 17.938 -5.801 -4.949 1 98.12 142 LEU B C 1
ATOM 2299 O O . LEU B 1 142 ? 17.375 -6.07 -3.895 1 98.12 142 LEU B O 1
ATOM 2303 N N . GLY B 1 143 ? 18.203 -6.676 -5.844 1 96.31 143 GLY B N 1
ATOM 2304 C CA . GLY B 1 143 ? 17.984 -8.094 -5.59 1 96.31 143 GLY B CA 1
ATOM 2305 C C . GLY B 1 143 ? 16.688 -8.609 -6.156 1 96.31 143 GLY B C 1
ATOM 2306 O O . GLY B 1 143 ? 16.234 -9.695 -5.801 1 96.31 143 GLY B O 1
ATOM 2307 N N . ALA B 1 144 ? 16.016 -7.871 -7.035 1 98.06 144 ALA B N 1
ATOM 2308 C CA . ALA B 1 144 ? 14.766 -8.305 -7.648 1 98.06 144 ALA B CA 1
ATOM 2309 C C . ALA B 1 144 ? 15.023 -9.188 -8.859 1 98.06 144 ALA B C 1
ATOM 2311 O O . ALA B 1 144 ? 16.109 -9.141 -9.461 1 98.06 144 ALA B O 1
ATOM 2312 N N . ALA B 1 145 ? 14.164 -10.016 -9.156 1 97.75 145 ALA B N 1
ATOM 2313 C CA . ALA B 1 145 ? 14.188 -10.898 -10.312 1 97.75 145 ALA B CA 1
ATOM 2314 C C . ALA B 1 145 ? 12.844 -10.875 -11.047 1 97.75 145 ALA B C 1
ATOM 2316 O O . ALA B 1 145 ? 11.859 -10.359 -10.523 1 97.75 145 ALA B O 1
ATOM 2317 N N . PHE B 1 146 ? 12.844 -11.414 -12.211 1 97.56 146 PHE B N 1
ATOM 2318 C CA . PHE B 1 146 ? 11.664 -11.414 -13.062 1 97.56 146 PHE B CA 1
ATOM 2319 C C . PHE B 1 146 ? 11.359 -12.82 -13.578 1 97.56 146 PHE B C 1
ATOM 2321 O O . PHE B 1 146 ? 12.234 -13.477 -14.141 1 97.56 146 PHE B O 1
ATOM 2328 N N . LEU B 1 147 ? 10.141 -13.195 -13.375 1 96.19 147 LEU B N 1
ATOM 2329 C CA . LEU B 1 147 ? 9.688 -14.531 -13.734 1 96.19 147 LEU B CA 1
ATOM 2330 C C . LEU B 1 147 ? 9.945 -14.812 -15.219 1 96.19 147 LEU B C 1
ATOM 2332 O O . LEU B 1 147 ? 10.328 -15.922 -15.586 1 96.19 147 LEU B O 1
ATOM 2336 N N . GLU B 1 148 ? 9.742 -13.867 -16.031 1 93.56 148 GLU B N 1
ATOM 2337 C CA . GLU B 1 148 ? 9.883 -14.008 -17.469 1 93.56 148 GLU B CA 1
ATOM 2338 C C . GLU B 1 148 ? 11.312 -14.375 -17.859 1 93.56 148 GLU B C 1
ATOM 2340 O O . GLU B 1 148 ? 11.555 -14.898 -18.938 1 93.56 148 GLU B O 1
ATOM 2345 N N . GLU B 1 149 ? 12.242 -14.125 -16.969 1 90.38 149 GLU B N 1
ATOM 2346 C CA . GLU B 1 149 ? 13.648 -14.391 -17.266 1 90.38 149 GLU B CA 1
ATOM 2347 C C . GLU B 1 149 ? 14.07 -15.758 -16.734 1 90.38 149 GLU B C 1
ATOM 2349 O O . GLU B 1 149 ? 15.203 -16.203 -16.969 1 90.38 149 GLU B O 1
ATOM 2354 N N . LEU B 1 150 ? 13.219 -16.281 -15.914 1 83 150 LEU B N 1
ATOM 2355 C CA . LEU B 1 150 ? 13.5 -17.609 -15.383 1 83 150 LEU B CA 1
ATOM 2356 C C . LEU B 1 150 ? 13.094 -18.688 -16.391 1 83 150 LEU B C 1
ATOM 2358 O O . LEU B 1 150 ? 13.359 -19.875 -16.172 1 83 150 LEU B O 1
ATOM 2362 N N . ARG B 1 151 ? 12.539 -18.312 -17.531 1 68.69 151 ARG B N 1
ATOM 2363 C CA . ARG B 1 151 ? 12.164 -19.234 -18.594 1 68.69 151 ARG B CA 1
ATOM 2364 C C . ARG B 1 151 ? 13.398 -19.781 -19.312 1 68.69 151 ARG B C 1
ATOM 2366 O O . ARG B 1 151 ? 14.414 -19.094 -19.422 1 68.69 151 ARG B O 1
#